Protein AF-A0A834N4N1-F1 (afdb_monomer_lite)

Organism: Vespula germanica (NCBI:txid30212)

Secondary structure (DSSP, 8-state):
-TTHHHHHH-TTGGGG-------TTSGGGG--HHHHHHHHHH--EEEE-SS-SHHHHHHHHT-TT--EEEEEEEGGG-SS---S--TTS---SS-EEEEEE-EEE--SSTTTTT--S---HHHHHHHT--EEES-TTSEE-EEEHHHHHHHHHHHHHHHHHS-TTS--EEEEPPP--EEHHHHHHHHHHHHHHS-----S--EEES-HHHHHHHHIIIIIHHHHHHHHS-S-STTHHHHHHHHHHHHTT-

Radius of gyration: 22.36 Å; chains: 1; bounding box: 55×46×54 Å

Sequence (250 aa):
MKYERLREEDPDAISRVTVYEGNLIYDDLGITNEERERMKKKVSIVFHATGPHDAVFQFSEELPKLETLAAASTIFRHKGRINECLQNEHIPNIPLALIRVALLGPPLQEPMQGHVEEVKGTTALMVGAGYVLGDAQKSAELTPIDIASNTLIAAAWERAQRPKDVGAVVYNTATIGCTWGDLIEKGQRATKKFPYPTFGIRGITTIAWLHWTVVLFLEWLPSILCDTIPSDSFEAHSWRKLLICTCSSV

InterPro domains:
  IPR013120 Fatty acyl-CoA reductase-like, NAD-binding domain [PF07993] (12-52)
  IPR026055 Fatty acyl-CoA reductase [PTHR11011] (82-196)

Structure (mmCIF, N/CA/C/O backbone):
data_AF-A0A834N4N1-F1
#
_entry.id   AF-A0A834N4N1-F1
#
loop_
_atom_site.group_PDB
_atom_site.id
_atom_site.type_symbol
_atom_site.label_atom_id
_atom_site.label_alt_id
_atom_site.label_comp_id
_atom_site.label_asym_id
_atom_site.label_entity_id
_atom_site.label_seq_id
_atom_site.pdbx_PDB_ins_code
_atom_site.Cartn_x
_atom_site.Cartn_y
_atom_site.Cartn_z
_atom_site.occupancy
_atom_site.B_iso_or_equiv
_atom_site.auth_seq_id
_atom_site.auth_comp_id
_atom_site.auth_asym_id
_atom_site.auth_atom_id
_atom_site.pdbx_PDB_model_num
ATOM 1 N N . MET A 1 1 ? -4.799 19.308 -7.757 1.00 64.81 1 MET A N 1
A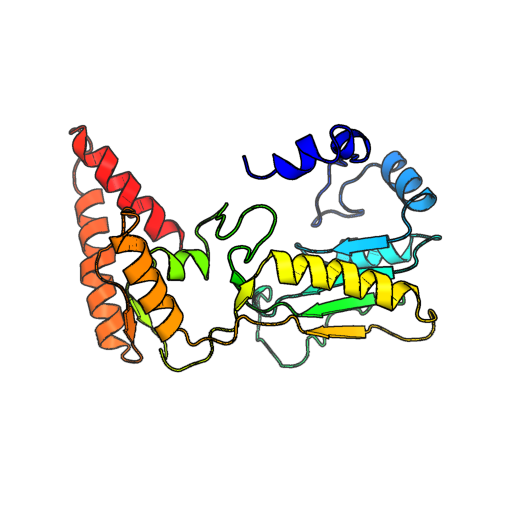TOM 2 C CA . MET A 1 1 ? -3.934 18.821 -6.645 1.00 64.81 1 MET A CA 1
ATOM 3 C C . MET A 1 1 ? -4.400 17.426 -6.206 1.00 64.81 1 MET A C 1
ATOM 5 O O . MET A 1 1 ? -5.576 17.142 -6.363 1.00 64.81 1 MET A O 1
ATOM 9 N N . LYS A 1 2 ? -3.531 16.548 -5.666 1.00 72.75 2 LYS A N 1
ATOM 10 C CA . LYS A 1 2 ? -3.858 15.130 -5.345 1.00 72.75 2 LYS A CA 1
ATOM 11 C C . LYS A 1 2 ? -5.153 14.941 -4.535 1.00 72.75 2 LYS A C 1
ATOM 13 O O . LYS A 1 2 ? -5.912 14.034 -4.828 1.00 72.75 2 LYS A O 1
ATOM 18 N N . TYR A 1 3 ? -5.417 15.804 -3.555 1.00 83.81 3 TYR A N 1
ATOM 19 C CA . TYR A 1 3 ? -6.577 15.699 -2.653 1.00 83.81 3 TYR A CA 1
ATOM 20 C C . TYR A 1 3 ? -7.635 16.786 -2.887 1.00 83.81 3 TYR A C 1
ATOM 22 O O . TYR A 1 3 ? -8.402 17.108 -1.987 1.00 83.81 3 TYR A O 1
ATOM 30 N N . GLU A 1 4 ? -7.648 17.399 -4.069 1.00 86.19 4 GLU A N 1
ATOM 31 C CA . GLU A 1 4 ? -8.554 18.511 -4.380 1.00 86.19 4 GLU A CA 1
ATOM 32 C C . GLU A 1 4 ? -10.017 18.072 -4.362 1.00 86.19 4 GLU A C 1
ATOM 34 O O . GLU A 1 4 ? -10.806 18.669 -3.641 1.00 86.19 4 GLU A O 1
ATOM 39 N N . ARG A 1 5 ? -10.333 16.936 -4.998 1.00 87.25 5 ARG A N 1
ATOM 40 C CA . ARG A 1 5 ? -11.675 16.342 -4.952 1.00 87.25 5 ARG A CA 1
ATOM 41 C C . ARG A 1 5 ? -12.172 16.135 -3.516 1.00 87.25 5 ARG A C 1
ATOM 43 O O . ARG A 1 5 ? -13.288 16.512 -3.197 1.00 87.25 5 ARG A O 1
ATOM 50 N N . LEU A 1 6 ? -11.322 15.604 -2.628 1.00 88.69 6 LEU A N 1
ATOM 51 C CA . LEU A 1 6 ? -11.679 15.398 -1.217 1.00 88.69 6 LEU A CA 1
ATOM 52 C C . LEU A 1 6 ? -11.948 16.726 -0.495 1.00 88.69 6 LEU A C 1
ATOM 54 O O . LEU A 1 6 ? -12.865 16.800 0.311 1.00 88.69 6 LEU A O 1
ATOM 58 N N . ARG A 1 7 ? -11.164 17.770 -0.782 1.00 88.75 7 ARG A N 1
ATOM 59 C CA . ARG A 1 7 ? -11.365 19.107 -0.201 1.00 88.75 7 ARG A CA 1
ATOM 60 C C . ARG A 1 7 ? -12.643 19.784 -0.694 1.00 88.75 7 ARG A C 1
ATOM 62 O O . ARG A 1 7 ? -13.189 20.601 0.037 1.00 88.75 7 ARG A O 1
ATOM 69 N N . GLU A 1 8 ? -13.079 19.481 -1.913 1.00 91.69 8 GLU A N 1
ATOM 70 C CA . GLU A 1 8 ? -14.330 19.987 -2.487 1.00 91.69 8 GLU A CA 1
ATOM 71 C C . GLU A 1 8 ? -15.551 19.228 -1.952 1.00 91.69 8 GLU A C 1
ATOM 73 O O . GLU A 1 8 ? -16.550 19.850 -1.599 1.00 91.69 8 GLU A O 1
ATOM 78 N N . GLU A 1 9 ? -15.468 17.897 -1.869 1.00 93.50 9 GLU A N 1
ATOM 79 C CA . GLU A 1 9 ? -16.568 17.031 -1.426 1.00 93.50 9 GLU A CA 1
ATOM 80 C C . GLU A 1 9 ? -16.763 17.045 0.099 1.00 93.50 9 GLU A C 1
ATOM 82 O O . GLU A 1 9 ? -17.898 17.000 0.573 1.00 93.50 9 GLU A O 1
ATOM 87 N N . ASP A 1 10 ? -15.676 17.111 0.873 1.00 93.31 10 ASP A N 1
ATOM 88 C CA . ASP A 1 10 ? -15.701 17.104 2.339 1.00 93.31 10 ASP A CA 1
ATOM 89 C C . ASP A 1 10 ? -14.581 18.001 2.914 1.00 93.31 10 ASP A C 1
ATOM 91 O O . ASP A 1 10 ? -13.499 17.520 3.282 1.00 93.31 10 ASP A O 1
ATOM 95 N N . PRO A 1 11 ? -14.819 19.327 3.002 1.00 93.19 11 PRO A N 1
ATOM 96 C CA . PRO A 1 11 ? -13.822 20.296 3.463 1.00 93.19 11 PRO A CA 1
ATOM 97 C C . PRO A 1 11 ? -13.287 20.014 4.875 1.00 93.19 11 PRO A C 1
ATOM 99 O O . PRO A 1 11 ? -12.122 20.292 5.169 1.00 93.19 11 PRO A O 1
ATOM 102 N N . ASP A 1 12 ? -14.120 19.420 5.732 1.00 94.50 12 ASP A N 1
ATOM 103 C CA . ASP A 1 12 ? -13.810 19.129 7.130 1.00 94.50 12 ASP A CA 1
ATOM 104 C C . ASP A 1 12 ? -13.201 17.734 7.321 1.00 94.50 12 ASP A C 1
ATOM 106 O O . ASP A 1 12 ? -12.906 17.341 8.453 1.00 94.50 12 ASP A O 1
ATOM 110 N N . ALA A 1 13 ? -12.937 16.978 6.248 1.00 91.75 13 ALA A N 1
ATOM 111 C CA . ALA A 1 13 ? -12.441 15.606 6.337 1.00 91.75 13 ALA A CA 1
ATOM 112 C C . ALA A 1 13 ? -11.188 15.460 7.213 1.00 91.75 13 ALA A C 1
ATOM 114 O O . ALA A 1 13 ? -11.062 14.482 7.955 1.00 91.75 13 ALA A O 1
ATOM 115 N N . ILE A 1 14 ? -10.288 16.449 7.164 1.00 90.38 14 ILE A N 1
ATOM 116 C CA . ILE A 1 14 ? -9.041 16.459 7.937 1.00 90.38 14 ILE A CA 1
ATOM 117 C C . ILE A 1 14 ? -9.276 16.585 9.448 1.00 90.38 14 ILE A C 1
ATOM 119 O O . ILE A 1 14 ? -8.475 16.083 10.228 1.00 90.38 14 ILE A O 1
ATOM 123 N N . SER A 1 15 ? -10.392 17.184 9.879 1.00 93.69 15 SER A N 1
ATOM 124 C CA . SER A 1 15 ? -10.728 17.342 11.303 1.00 93.69 15 SER A CA 1
ATOM 125 C C . SER A 1 15 ? -10.999 16.006 12.009 1.00 93.69 15 SER A C 1
ATOM 127 O O . SER A 1 15 ? -10.912 15.915 13.232 1.00 93.69 15 SER A O 1
ATOM 129 N N . ARG A 1 16 ? -11.286 14.946 11.239 1.00 93.19 16 ARG A N 1
ATOM 130 C CA . ARG A 1 16 ? -11.491 13.574 11.733 1.00 93.19 16 ARG A CA 1
ATOM 131 C C . ARG A 1 16 ? -10.181 12.799 11.890 1.00 93.19 16 ARG A C 1
ATOM 133 O O . ARG A 1 16 ? -10.195 11.679 12.397 1.00 93.19 16 ARG A O 1
ATOM 140 N N . VAL A 1 17 ? -9.058 13.370 11.453 1.00 92.88 17 VAL A N 1
ATOM 141 C CA . VAL A 1 17 ? -7.740 12.735 11.504 1.00 92.88 17 VAL A CA 1
ATOM 142 C C . VAL A 1 17 ? -7.011 13.194 12.760 1.00 92.88 17 VAL A C 1
ATOM 144 O O . VAL A 1 17 ? -6.794 14.381 12.977 1.00 92.88 17 VAL A O 1
ATOM 147 N N . THR A 1 18 ? -6.611 12.240 13.597 1.00 93.12 18 THR A N 1
ATOM 148 C CA . THR A 1 18 ? -5.691 12.482 14.714 1.00 93.12 18 THR A CA 1
ATOM 149 C C . THR A 1 18 ? -4.388 11.756 14.424 1.00 93.12 18 THR A C 1
ATOM 151 O O . THR A 1 18 ? -4.408 10.574 14.085 1.00 93.12 18 THR A O 1
ATOM 154 N N . VAL A 1 19 ? -3.270 12.469 14.537 1.00 93.06 19 VAL A N 1
ATOM 155 C CA . VAL A 1 19 ? -1.930 11.917 14.322 1.00 93.06 19 VAL A CA 1
ATOM 156 C C . VAL A 1 19 ? -1.315 11.585 15.673 1.00 93.06 19 VAL A C 1
ATOM 158 O O . VAL A 1 19 ? -1.408 12.381 16.605 1.00 93.06 19 VAL A O 1
ATOM 161 N N . TYR A 1 20 ? -0.691 10.416 15.746 1.00 91.56 20 TYR A N 1
ATOM 162 C CA . TYR A 1 20 ? 0.096 9.961 16.883 1.00 91.56 20 TYR A CA 1
ATOM 163 C C . TYR A 1 20 ? 1.518 9.723 16.394 1.00 91.56 20 TYR A C 1
ATOM 165 O O . TYR A 1 20 ? 1.712 9.089 15.354 1.00 91.56 20 TYR A O 1
ATOM 173 N N . GLU A 1 21 ? 2.499 10.263 17.107 1.00 92.19 21 GLU A N 1
ATOM 174 C CA . GLU A 1 21 ? 3.904 10.022 16.800 1.00 92.19 21 GLU A CA 1
ATOM 175 C C . GLU A 1 21 ? 4.316 8.674 17.398 1.00 92.19 21 GLU A C 1
ATOM 177 O O . GLU A 1 21 ? 4.060 8.406 18.567 1.00 92.19 21 GLU A O 1
ATOM 182 N N . GLY A 1 22 ? 4.909 7.804 16.583 1.00 89.44 22 GLY A N 1
ATOM 183 C CA . GLY A 1 22 ? 5.269 6.452 16.996 1.00 89.44 22 GLY A CA 1
ATOM 184 C C . GLY A 1 22 ? 6.244 5.789 16.029 1.00 89.44 22 GLY A C 1
ATOM 185 O O . GLY A 1 22 ? 6.517 6.291 14.937 1.00 89.44 22 GLY A O 1
ATOM 186 N N . ASN A 1 23 ? 6.778 4.642 16.437 1.00 88.12 23 ASN A N 1
ATOM 187 C CA . ASN A 1 23 ? 7.723 3.843 15.673 1.00 88.12 23 ASN A CA 1
ATOM 188 C C . ASN A 1 23 ? 7.399 2.353 15.817 1.00 88.12 23 ASN A C 1
ATOM 190 O O . ASN A 1 23 ? 7.421 1.802 16.912 1.00 88.12 23 ASN A O 1
ATOM 194 N N . LEU A 1 24 ? 7.172 1.688 14.683 1.00 84.38 24 LEU A N 1
ATOM 195 C CA . LEU A 1 24 ? 6.819 0.266 14.611 1.00 84.38 24 LEU A CA 1
ATOM 196 C C . LEU A 1 24 ? 7.935 -0.686 15.075 1.00 84.38 24 LEU A C 1
ATOM 198 O O . LEU A 1 24 ? 7.692 -1.881 15.205 1.00 84.38 24 LEU A O 1
ATOM 202 N N . ILE A 1 25 ? 9.161 -0.184 15.248 1.00 83.31 25 ILE A N 1
ATOM 203 C CA . ILE A 1 25 ? 10.316 -0.961 15.719 1.00 83.31 25 ILE A CA 1
ATOM 204 C C . ILE A 1 25 ? 10.409 -0.943 17.250 1.00 83.31 25 ILE A C 1
ATOM 206 O O . ILE A 1 25 ? 11.017 -1.837 17.830 1.00 83.31 25 ILE A O 1
ATOM 210 N N . TYR A 1 26 ? 9.852 0.078 17.902 1.00 82.81 26 TYR A N 1
ATOM 211 C CA . TYR A 1 26 ? 9.926 0.217 19.351 1.00 82.81 26 TYR A CA 1
ATOM 212 C C . TYR A 1 26 ? 8.799 -0.546 20.040 1.00 82.81 26 TYR A C 1
ATOM 214 O O . TYR A 1 26 ? 7.725 -0.757 19.468 1.00 82.81 26 TYR A O 1
ATOM 222 N N . ASP A 1 27 ? 9.051 -0.915 21.294 1.00 77.56 27 ASP A N 1
ATOM 223 C CA . ASP A 1 27 ? 8.035 -1.484 22.173 1.00 77.56 27 ASP A CA 1
ATOM 224 C C . ASP A 1 27 ? 6.840 -0.527 22.291 1.00 77.56 27 ASP A C 1
ATOM 226 O O . ASP A 1 27 ? 6.989 0.699 22.224 1.00 77.56 27 ASP A O 1
ATOM 230 N N . ASP A 1 28 ? 5.640 -1.098 22.417 1.00 81.00 28 ASP A N 1
ATOM 231 C CA . ASP A 1 28 ? 4.378 -0.354 22.502 1.00 81.00 28 ASP A CA 1
ATOM 232 C C . ASP A 1 28 ? 4.182 0.676 21.369 1.00 81.00 28 ASP A C 1
ATOM 234 O O . ASP A 1 28 ? 3.547 1.707 21.568 1.00 81.00 28 ASP A O 1
ATOM 238 N N . LEU A 1 29 ? 4.729 0.425 20.170 1.00 88.69 29 LEU A N 1
ATOM 239 C CA . LEU A 1 29 ? 4.675 1.329 19.007 1.00 88.69 29 LEU A CA 1
ATOM 240 C C . LEU A 1 29 ? 5.338 2.700 19.244 1.00 88.69 29 LEU A C 1
ATOM 242 O O . LEU A 1 29 ? 5.156 3.612 18.435 1.00 88.69 29 LEU A O 1
ATOM 246 N N . GLY A 1 30 ? 6.083 2.879 20.338 1.00 89.19 30 GLY A N 1
ATOM 247 C CA . GLY A 1 30 ? 6.686 4.158 20.717 1.00 89.19 30 GLY A CA 1
ATOM 248 C C . GLY A 1 30 ? 5.687 5.270 21.069 1.00 89.19 30 GLY A C 1
ATOM 249 O O . GLY A 1 30 ? 6.084 6.433 21.060 1.00 89.19 30 GLY A O 1
ATOM 250 N N . ILE A 1 31 ? 4.422 4.936 21.356 1.00 92.06 31 ILE A N 1
ATOM 251 C CA . ILE A 1 31 ? 3.392 5.905 21.769 1.00 92.06 31 ILE A CA 1
ATOM 252 C C . ILE A 1 31 ? 3.353 6.071 23.293 1.00 92.06 31 ILE A C 1
ATOM 254 O O . ILE A 1 31 ? 3.798 5.210 24.053 1.00 92.06 31 ILE A O 1
ATOM 258 N N . THR A 1 32 ? 2.785 7.177 23.771 1.00 93.25 32 THR A N 1
ATOM 259 C CA . THR A 1 32 ? 2.629 7.408 25.213 1.00 93.25 32 THR A CA 1
ATOM 260 C C . THR A 1 32 ? 1.509 6.550 25.816 1.00 93.25 32 THR A C 1
ATOM 262 O O . THR A 1 32 ? 0.550 6.153 25.147 1.00 93.25 32 THR A O 1
ATOM 265 N N . ASN A 1 33 ? 1.570 6.321 27.132 1.00 91.81 33 ASN A N 1
ATOM 266 C CA . ASN A 1 33 ? 0.524 5.585 27.855 1.00 91.81 33 ASN A CA 1
ATOM 267 C C . ASN A 1 33 ? -0.864 6.241 27.734 1.00 91.81 33 ASN A C 1
ATOM 269 O O . ASN A 1 33 ? -1.872 5.542 27.639 1.00 91.81 33 ASN A O 1
ATOM 273 N N . GLU A 1 34 ? -0.940 7.574 27.704 1.00 93.88 34 GLU A N 1
ATOM 274 C CA . GLU A 1 34 ? -2.212 8.293 27.556 1.00 93.88 34 GLU A CA 1
ATOM 275 C C . GLU A 1 34 ? -2.857 8.055 26.183 1.00 93.88 34 GLU A C 1
ATOM 277 O O . GLU A 1 34 ? -4.077 7.881 26.073 1.00 93.88 34 GLU A O 1
ATOM 282 N N . GLU A 1 35 ? -2.043 8.025 25.127 1.00 93.88 35 GLU A N 1
ATOM 283 C CA . GLU A 1 35 ? -2.483 7.746 23.759 1.00 93.88 35 GLU A CA 1
ATOM 284 C C . GLU A 1 35 ? -2.922 6.291 23.615 1.00 93.88 35 GLU A C 1
ATOM 286 O O . GLU A 1 35 ? -4.000 6.029 23.077 1.00 93.88 35 GLU A O 1
ATOM 291 N N . ARG A 1 36 ? -2.158 5.357 24.193 1.00 91.75 36 ARG A N 1
ATOM 292 C CA . ARG A 1 36 ? -2.508 3.933 24.250 1.00 91.75 36 ARG A CA 1
ATOM 293 C C . ARG A 1 36 ? -3.864 3.708 24.914 1.00 91.75 36 ARG A C 1
ATOM 295 O O . ARG A 1 36 ? -4.730 3.049 24.338 1.00 91.75 36 ARG A O 1
ATOM 302 N N . GLU A 1 37 ? -4.107 4.314 26.073 1.00 93.62 37 GLU A N 1
ATOM 303 C CA . GLU A 1 37 ? -5.398 4.208 26.766 1.00 93.62 37 GLU A CA 1
ATOM 304 C C . GLU A 1 37 ? -6.551 4.837 25.973 1.00 93.62 37 GLU A C 1
ATOM 306 O O . GLU A 1 37 ? -7.684 4.341 25.976 1.00 93.62 37 GLU A O 1
ATOM 311 N N . ARG A 1 38 ? -6.283 5.925 25.245 1.00 93.75 38 ARG A N 1
ATOM 312 C CA . ARG A 1 38 ? -7.267 6.534 24.345 1.00 93.75 38 ARG A CA 1
ATOM 313 C C . ARG A 1 38 ? -7.613 5.601 23.183 1.00 93.75 38 ARG A C 1
ATOM 315 O O . ARG A 1 38 ? -8.796 5.475 22.859 1.00 93.75 38 ARG A O 1
ATOM 322 N N . MET A 1 39 ? -6.619 4.945 22.587 1.00 94.00 39 MET A N 1
ATOM 323 C CA . MET A 1 39 ? -6.811 3.985 21.498 1.00 94.00 39 MET A CA 1
ATOM 324 C C . MET A 1 39 ? -7.598 2.762 21.969 1.00 94.00 39 MET A C 1
ATOM 326 O O . MET A 1 39 ? -8.619 2.442 21.361 1.00 94.00 39 MET A O 1
ATOM 330 N N . LYS A 1 40 ? -7.240 2.170 23.117 1.00 93.19 40 LYS A N 1
ATOM 331 C CA . LYS A 1 40 ? -7.977 1.046 23.730 1.00 93.19 40 LYS A CA 1
ATOM 332 C C . LYS A 1 40 ? -9.470 1.335 23.915 1.00 93.19 40 LYS A C 1
ATOM 334 O O . LYS A 1 40 ? -10.305 0.443 23.786 1.00 93.19 40 LYS A O 1
ATOM 339 N N . LYS A 1 41 ? -9.840 2.592 24.178 1.00 94.06 41 LYS A N 1
ATOM 340 C CA . LYS A 1 41 ? -11.243 3.003 24.365 1.00 94.06 41 LYS A CA 1
ATOM 341 C C . LYS A 1 41 ? -12.014 3.240 23.064 1.00 94.06 41 LYS A C 1
ATOM 343 O O . LYS A 1 41 ? -13.249 3.171 23.102 1.00 94.06 41 LYS A O 1
ATOM 348 N N . LYS A 1 42 ? -11.335 3.576 21.961 1.00 94.19 42 LYS A N 1
ATOM 349 C CA . LYS A 1 42 ? -11.965 4.113 20.739 1.00 94.19 42 LYS A CA 1
ATOM 350 C C . LYS A 1 42 ? -11.753 3.272 19.479 1.00 94.19 42 LYS A C 1
ATOM 352 O O . LYS A 1 42 ? -12.596 3.347 18.594 1.00 94.19 42 LYS A O 1
ATOM 357 N N . VAL A 1 43 ? -10.663 2.517 19.379 1.00 95.50 43 VAL A N 1
ATOM 358 C CA . VAL A 1 43 ? -10.304 1.785 18.158 1.00 95.50 43 VAL A CA 1
ATOM 359 C C . VAL A 1 43 ? -11.108 0.489 18.068 1.00 95.50 43 VAL A C 1
ATOM 361 O O . VAL A 1 43 ? -11.058 -0.341 18.974 1.00 95.50 43 VAL A O 1
ATOM 364 N N . SER A 1 44 ? -11.839 0.329 16.964 1.00 95.56 44 SER A N 1
ATOM 365 C CA . SER A 1 44 ? -12.572 -0.896 16.615 1.00 95.56 44 SER A CA 1
ATOM 366 C C . SER A 1 44 ? -12.004 -1.603 15.387 1.00 95.56 44 SER A C 1
ATOM 368 O O . SER A 1 44 ? -12.131 -2.817 15.263 1.00 95.56 44 SER A O 1
ATOM 370 N N . ILE A 1 45 ? -11.353 -0.869 14.486 1.00 95.88 45 ILE A N 1
ATOM 371 C CA . ILE A 1 45 ? -10.766 -1.403 13.259 1.00 95.88 45 ILE A CA 1
ATOM 372 C C . ILE A 1 45 ? -9.327 -0.918 13.170 1.00 95.88 45 ILE A C 1
ATOM 374 O O . ILE A 1 45 ? -9.056 0.267 13.370 1.00 95.88 45 ILE A O 1
ATOM 378 N N . VAL A 1 46 ? -8.415 -1.831 12.846 1.00 95.00 46 VAL A N 1
ATOM 379 C CA . VAL A 1 46 ? -7.001 -1.518 12.620 1.00 95.00 46 VAL A CA 1
ATOM 380 C C . VAL A 1 46 ? -6.635 -1.852 11.179 1.00 95.00 46 VAL A C 1
ATOM 382 O O . VAL A 1 46 ? -6.969 -2.924 10.678 1.00 95.00 46 VAL A O 1
ATOM 385 N N . PHE A 1 47 ? -5.925 -0.936 10.523 1.00 95.44 47 PHE A N 1
ATOM 386 C CA . PHE A 1 47 ? -5.369 -1.126 9.187 1.00 95.44 47 PHE A CA 1
ATOM 387 C C . PHE A 1 47 ? -3.844 -1.090 9.261 1.00 95.44 47 PHE A C 1
ATOM 389 O O . PHE A 1 47 ? -3.265 -0.071 9.632 1.00 95.44 47 PHE A O 1
ATOM 396 N N . HIS A 1 48 ? -3.191 -2.181 8.871 1.00 91.56 48 HIS A N 1
ATOM 397 C CA . HIS A 1 48 ? -1.737 -2.272 8.774 1.00 91.56 48 HIS A CA 1
ATOM 398 C C . HIS A 1 48 ? -1.318 -2.385 7.310 1.00 91.56 48 HIS A C 1
ATOM 400 O O . HIS A 1 48 ? -1.442 -3.446 6.708 1.00 91.56 48 HIS A O 1
ATOM 406 N N . ALA A 1 49 ? -0.850 -1.294 6.707 1.00 86.44 49 ALA A N 1
ATOM 407 C CA . ALA A 1 49 ? -0.513 -1.270 5.279 1.00 86.44 49 ALA A CA 1
ATOM 408 C C . ALA A 1 49 ? 0.992 -1.420 4.997 1.00 86.44 49 ALA A C 1
ATOM 410 O O . ALA A 1 49 ? 1.388 -1.840 3.911 1.00 86.44 49 ALA A O 1
ATOM 411 N N . THR A 1 50 ? 1.849 -1.052 5.951 1.00 75.56 50 THR A N 1
ATOM 412 C CA . THR A 1 50 ? 3.304 -1.103 5.796 1.00 75.56 50 THR A CA 1
ATOM 413 C C . THR A 1 50 ? 3.999 -1.124 7.152 1.00 75.56 50 THR A C 1
ATOM 415 O O . THR A 1 50 ? 3.517 -0.563 8.126 1.00 75.56 50 THR A O 1
ATOM 418 N N . GLY A 1 51 ? 5.166 -1.747 7.195 1.00 77.00 51 GLY A N 1
ATOM 419 C CA . GLY A 1 51 ? 6.028 -1.856 8.362 1.00 77.00 51 GLY A CA 1
ATOM 420 C C . GLY A 1 51 ? 6.039 -3.271 8.942 1.00 77.00 51 GLY A C 1
ATOM 421 O O . GLY A 1 51 ? 5.255 -4.126 8.509 1.00 77.00 51 GLY A O 1
ATOM 422 N N . PRO A 1 52 ? 7.011 -3.577 9.818 1.00 78.12 52 PRO A N 1
ATOM 423 C CA . PRO A 1 52 ? 6.943 -4.769 10.656 1.00 78.12 52 PRO A CA 1
ATOM 424 C C . PRO A 1 52 ? 5.552 -4.854 11.293 1.00 78.12 52 PRO A C 1
ATOM 426 O O . PRO A 1 52 ? 5.000 -3.829 11.688 1.00 78.12 52 PRO A O 1
ATOM 429 N N . HIS A 1 53 ? 4.956 -6.043 11.298 1.00 79.94 53 HIS A N 1
ATOM 430 C CA . HIS A 1 53 ? 3.580 -6.222 11.759 1.00 79.94 53 HIS A CA 1
ATOM 431 C C . HIS A 1 53 ? 3.507 -6.727 13.202 1.00 79.94 53 HIS A C 1
ATOM 433 O O . HIS A 1 53 ? 2.476 -6.528 13.834 1.00 79.94 53 HIS A O 1
ATOM 439 N N . ASP A 1 54 ? 4.591 -7.301 13.739 1.00 80.06 54 ASP A N 1
ATOM 440 C CA . ASP A 1 54 ? 4.622 -7.936 15.064 1.00 80.06 54 ASP A CA 1
ATOM 441 C C . ASP A 1 54 ? 4.096 -7.014 16.171 1.00 80.06 54 ASP A C 1
ATOM 443 O O . ASP A 1 54 ? 3.147 -7.362 16.871 1.00 80.06 54 ASP A O 1
ATOM 447 N N . ALA A 1 55 ? 4.647 -5.801 16.272 1.00 84.12 55 ALA A N 1
ATOM 448 C CA . ALA A 1 55 ? 4.264 -4.841 17.304 1.00 84.12 55 ALA A CA 1
ATOM 449 C C . ALA A 1 55 ? 2.793 -4.403 17.184 1.00 84.12 55 ALA A C 1
ATOM 451 O O . ALA A 1 55 ? 2.098 -4.267 18.189 1.00 84.12 55 ALA A O 1
ATOM 452 N N . VAL A 1 56 ? 2.281 -4.214 15.960 1.00 88.44 56 VAL A N 1
ATOM 453 C CA . VAL A 1 56 ? 0.883 -3.790 15.761 1.00 88.44 56 VAL A CA 1
ATOM 454 C C . VAL A 1 56 ? -0.087 -4.955 15.932 1.00 88.44 56 VAL A C 1
ATOM 456 O O . VAL A 1 56 ? -1.198 -4.737 16.410 1.00 88.44 56 VAL A O 1
ATOM 459 N N . PHE A 1 57 ? 0.320 -6.186 15.621 1.00 88.06 57 PHE A N 1
ATOM 460 C CA . PHE A 1 57 ? -0.477 -7.383 15.888 1.00 88.06 57 PHE A CA 1
ATOM 461 C C . PHE A 1 57 ? -0.628 -7.579 17.396 1.00 88.06 57 PHE A C 1
ATOM 463 O O . PHE A 1 57 ? -1.759 -7.636 17.868 1.00 88.06 57 PHE A O 1
ATOM 470 N N . GLN A 1 58 ? 0.478 -7.548 18.147 1.00 87.56 58 GLN A N 1
ATOM 471 C CA . GLN A 1 58 ? 0.467 -7.619 19.614 1.00 87.56 58 GLN A CA 1
ATOM 472 C C . GLN A 1 58 ? -0.382 -6.505 20.231 1.00 87.56 58 GLN A C 1
ATOM 474 O O . GLN A 1 58 ? -1.273 -6.771 21.033 1.00 87.56 58 GLN A O 1
ATOM 479 N N . PHE A 1 59 ? -0.179 -5.257 19.802 1.00 89.69 59 PHE A N 1
ATOM 480 C CA . PHE A 1 59 ? -0.983 -4.131 20.274 1.00 89.69 59 PHE A CA 1
ATOM 481 C C . PHE A 1 59 ? -2.479 -4.315 19.983 1.00 89.69 59 PHE A C 1
ATOM 483 O O . PHE A 1 59 ? -3.323 -3.962 20.806 1.00 89.69 59 PHE A O 1
ATOM 490 N N . SER A 1 60 ? -2.820 -4.884 18.824 1.00 91.44 60 SER A N 1
ATOM 491 C CA . SER A 1 60 ? -4.211 -5.117 18.427 1.00 91.44 60 SER A CA 1
ATOM 492 C C . SER A 1 60 ? -4.905 -6.156 19.309 1.00 91.44 60 SER A C 1
ATOM 494 O O . SER A 1 60 ? -6.097 -6.016 19.568 1.00 91.44 60 SER A O 1
ATOM 496 N N . GLU A 1 61 ? -4.188 -7.158 19.821 1.00 90.00 61 GLU A N 1
ATOM 497 C CA . GLU A 1 61 ? -4.753 -8.141 20.758 1.00 90.00 61 GLU A CA 1
ATOM 498 C C . GLU A 1 61 ? -5.194 -7.506 22.083 1.00 90.00 61 GLU A C 1
ATOM 500 O O . GLU A 1 61 ? -6.141 -7.969 22.718 1.00 90.00 61 GLU A O 1
ATOM 505 N N . GLU A 1 62 ? -4.564 -6.402 22.484 1.00 91.12 62 GLU A N 1
ATOM 506 C CA . GLU A 1 62 ? -4.925 -5.680 23.702 1.00 91.12 62 GLU A CA 1
ATOM 507 C C . GLU A 1 62 ? -6.144 -4.760 23.548 1.00 91.12 62 GLU A C 1
ATOM 509 O O . GLU A 1 62 ? -6.591 -4.159 24.532 1.00 91.12 62 GLU A O 1
ATOM 514 N N . LEU A 1 63 ? -6.662 -4.579 22.329 1.00 93.50 63 LEU A N 1
ATOM 515 C CA . LEU A 1 63 ? -7.764 -3.663 22.054 1.00 93.50 63 LEU A CA 1
ATOM 516 C C . LEU A 1 63 ? -9.111 -4.334 22.383 1.00 93.50 63 LEU A C 1
ATOM 518 O O . LEU A 1 63 ? -9.585 -5.189 21.633 1.00 93.50 63 LEU A O 1
ATOM 522 N N . PRO A 1 64 ? -9.816 -3.909 23.449 1.00 92.94 64 PRO A N 1
ATOM 523 C CA . PRO A 1 64 ? -11.020 -4.602 23.915 1.00 92.94 64 PRO A CA 1
ATOM 524 C C . PRO A 1 64 ? -12.209 -4.478 22.952 1.00 92.94 64 PRO A C 1
ATOM 526 O O . PRO A 1 64 ? -13.111 -5.313 22.966 1.00 92.94 64 PRO A O 1
ATOM 529 N N . LYS A 1 65 ? -12.236 -3.424 22.128 1.00 93.81 65 LYS A N 1
ATOM 530 C CA . LYS A 1 65 ? -13.307 -3.145 21.159 1.00 93.81 65 LYS A CA 1
ATOM 531 C C . LYS A 1 65 ? -12.960 -3.569 19.734 1.00 93.81 65 LYS A C 1
ATOM 533 O O . LYS A 1 65 ? -13.696 -3.214 18.818 1.00 93.81 65 LYS A O 1
ATOM 538 N N . LEU A 1 66 ? -11.864 -4.303 19.535 1.00 94.25 66 LEU A N 1
ATOM 539 C CA . LEU A 1 66 ? -11.450 -4.711 18.200 1.00 94.25 66 LEU A CA 1
ATOM 540 C C . LEU A 1 66 ? -12.503 -5.625 17.557 1.00 94.25 66 LEU A C 1
ATOM 542 O O . LEU A 1 66 ? -12.886 -6.673 18.094 1.00 94.25 66 LEU A O 1
ATOM 546 N N . GLU A 1 67 ? -12.962 -5.208 16.387 1.00 94.00 67 GLU A N 1
ATOM 547 C CA . GLU A 1 67 ? -13.825 -5.968 15.492 1.00 94.00 67 GLU A CA 1
ATOM 548 C C . GLU A 1 67 ? -12.990 -6.700 14.452 1.00 94.00 67 GLU A C 1
ATOM 550 O O . GLU A 1 67 ? -13.207 -7.888 14.235 1.00 94.00 67 GLU A O 1
ATOM 555 N N . THR A 1 68 ? -12.015 -6.016 13.844 1.00 94.56 68 THR A N 1
ATOM 556 C CA . THR A 1 68 ? -11.131 -6.605 12.837 1.00 94.56 68 THR A CA 1
ATOM 557 C C . THR A 1 68 ? -9.791 -5.880 12.734 1.00 94.56 68 THR A C 1
ATOM 559 O O . THR A 1 68 ? -9.693 -4.664 12.909 1.00 94.56 68 THR A O 1
ATOM 562 N N . LEU A 1 69 ? -8.763 -6.638 12.367 1.00 93.50 69 LEU A N 1
ATOM 563 C CA . LEU A 1 69 ? -7.468 -6.147 11.914 1.00 93.50 69 LEU A CA 1
ATOM 564 C C . LEU A 1 69 ? -7.313 -6.514 10.438 1.00 93.50 69 LEU A C 1
ATOM 566 O O . LEU A 1 69 ? -7.424 -7.682 10.079 1.00 93.50 69 LEU A O 1
ATOM 570 N N . ALA A 1 70 ? -7.067 -5.534 9.576 1.00 94.25 70 ALA A N 1
ATOM 571 C CA . ALA A 1 70 ? -6.775 -5.758 8.168 1.00 94.25 70 ALA A CA 1
ATOM 572 C C . ALA A 1 70 ? -5.314 -5.416 7.885 1.00 94.25 70 ALA A C 1
ATOM 574 O O . ALA A 1 70 ? -4.886 -4.282 8.093 1.00 94.25 70 ALA A O 1
ATOM 575 N N . ALA A 1 71 ? -4.548 -6.393 7.411 1.00 91.38 71 ALA A N 1
ATOM 576 C CA . ALA A 1 71 ? -3.120 -6.258 7.176 1.00 91.38 71 ALA A CA 1
ATOM 577 C C . ALA A 1 71 ? -2.783 -6.531 5.710 1.00 91.38 71 ALA A C 1
ATOM 579 O O . ALA A 1 71 ? -3.113 -7.590 5.178 1.00 91.38 71 ALA A O 1
ATOM 580 N N . ALA A 1 72 ? -2.095 -5.597 5.060 1.00 89.12 72 ALA A N 1
ATOM 581 C CA . ALA A 1 72 ? -1.498 -5.818 3.754 1.00 89.12 72 ALA A CA 1
ATOM 582 C C . ALA A 1 72 ? -0.147 -6.525 3.919 1.00 89.12 72 ALA A C 1
ATOM 584 O O . ALA A 1 72 ? 0.720 -6.087 4.677 1.00 89.12 72 ALA A O 1
ATOM 585 N N . SER A 1 73 ? 0.047 -7.607 3.175 1.00 81.44 73 SER A N 1
ATOM 586 C CA . SER A 1 73 ? 1.297 -8.351 3.109 1.00 81.44 73 SER A CA 1
ATOM 587 C C . SER A 1 73 ? 1.752 -8.479 1.663 1.00 81.44 73 SER A C 1
ATOM 589 O O . SER A 1 73 ? 0.952 -8.668 0.746 1.00 81.44 73 SER A O 1
ATOM 591 N N . THR A 1 74 ? 3.061 -8.359 1.465 1.00 72.38 74 THR A N 1
ATOM 592 C CA . THR A 1 74 ? 3.710 -8.481 0.157 1.00 72.38 74 THR A CA 1
ATOM 593 C C . THR A 1 74 ? 4.815 -9.520 0.287 1.00 72.38 74 THR A C 1
ATOM 595 O O . THR A 1 74 ? 5.586 -9.456 1.249 1.00 72.38 74 THR A O 1
ATOM 598 N N . ILE A 1 75 ? 4.985 -10.390 -0.707 1.00 59.91 75 ILE A N 1
ATOM 599 C CA . ILE A 1 75 ? 6.094 -11.362 -0.731 1.00 59.91 75 ILE A CA 1
ATOM 600 C C . ILE A 1 75 ? 7.482 -10.691 -0.751 1.00 59.91 75 ILE A C 1
ATOM 602 O O . ILE A 1 75 ? 8.470 -11.284 -0.330 1.00 59.91 75 ILE A O 1
ATOM 606 N N . PHE A 1 76 ? 7.555 -9.429 -1.186 1.00 51.78 76 PHE A N 1
ATOM 607 C CA . PHE A 1 76 ? 8.798 -8.671 -1.354 1.00 51.78 76 PHE A CA 1
ATOM 608 C C . PHE A 1 76 ? 9.336 -8.042 -0.057 1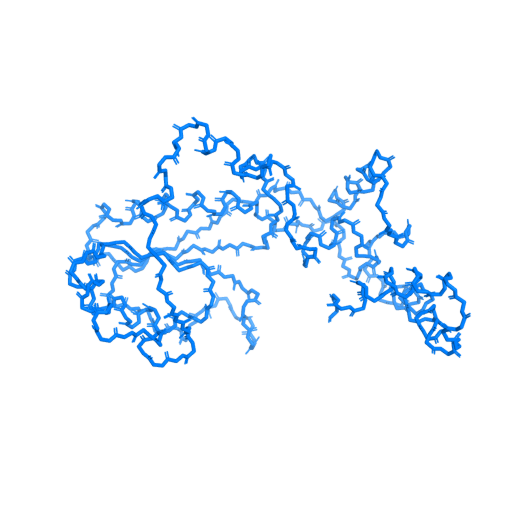.00 51.78 76 PHE A C 1
ATOM 610 O O . PHE A 1 76 ? 10.391 -7.414 -0.074 1.00 51.78 76 PHE A O 1
ATOM 617 N N . ARG A 1 77 ? 8.646 -8.201 1.082 1.00 53.50 77 ARG A N 1
ATOM 618 C CA . ARG A 1 77 ? 9.088 -7.671 2.390 1.00 53.50 77 ARG A CA 1
ATOM 619 C C . ARG A 1 77 ? 10.044 -8.589 3.151 1.00 53.50 77 ARG A C 1
ATOM 621 O O . ARG A 1 77 ? 10.490 -8.217 4.236 1.00 53.50 77 ARG A O 1
ATOM 628 N N . HIS A 1 78 ? 10.345 -9.778 2.637 1.00 47.78 78 HIS A N 1
ATOM 629 C CA . HIS A 1 78 ? 11.093 -10.772 3.396 1.00 47.78 78 HIS A CA 1
ATOM 630 C C . HIS A 1 78 ? 12.614 -10.624 3.216 1.00 47.78 78 HIS A C 1
ATOM 632 O O . HIS A 1 78 ? 13.131 -10.699 2.103 1.00 47.78 78 HIS A O 1
ATOM 638 N N . LYS A 1 79 ? 13.352 -10.476 4.324 1.00 38.75 79 LYS A N 1
ATOM 639 C CA . LYS A 1 79 ? 14.806 -10.711 4.370 1.00 38.75 79 LYS A CA 1
ATOM 640 C C . LYS A 1 79 ? 15.044 -12.208 4.626 1.00 38.75 79 LYS A C 1
ATOM 642 O O . LYS A 1 79 ? 15.281 -12.604 5.760 1.00 38.75 79 LYS A O 1
ATOM 647 N N . GLY A 1 80 ? 14.926 -13.051 3.597 1.00 50.06 80 GLY A N 1
ATOM 648 C CA . GLY A 1 80 ? 15.105 -14.506 3.726 1.00 50.06 80 GLY A CA 1
ATOM 649 C C . GLY A 1 80 ? 14.663 -15.295 2.489 1.00 50.06 80 GLY A C 1
ATOM 650 O O . GLY A 1 80 ? 14.343 -14.713 1.454 1.00 50.06 80 GLY A O 1
ATOM 651 N N . ARG A 1 81 ? 14.624 -16.632 2.583 1.00 42.03 81 ARG A N 1
ATOM 652 C CA . ARG A 1 81 ? 14.061 -17.485 1.521 1.00 42.03 81 ARG A CA 1
ATOM 653 C C . ARG A 1 81 ? 12.545 -17.303 1.455 1.00 42.03 81 ARG A C 1
ATOM 655 O O . ARG A 1 81 ? 11.849 -17.600 2.419 1.00 42.03 81 ARG A O 1
ATOM 662 N N . ILE A 1 82 ? 12.046 -16.885 0.295 1.00 44.62 82 ILE A N 1
ATOM 663 C CA . ILE A 1 82 ? 10.616 -16.878 -0.019 1.00 44.62 82 ILE A CA 1
ATOM 664 C C . ILE A 1 82 ? 10.176 -18.341 -0.176 1.00 44.62 82 ILE A C 1
ATOM 666 O O . ILE A 1 82 ? 10.460 -18.971 -1.192 1.00 44.62 82 ILE A O 1
ATOM 670 N N . ASN A 1 83 ? 9.535 -18.900 0.848 1.00 42.22 83 ASN A N 1
ATOM 671 C CA . ASN A 1 83 ? 8.796 -20.156 0.740 1.00 42.22 83 ASN A CA 1
ATOM 672 C C . ASN A 1 83 ? 7.299 -19.833 0.582 1.00 42.22 83 ASN A C 1
ATOM 674 O O . ASN A 1 83 ? 6.835 -18.787 1.030 1.00 42.22 83 ASN A O 1
ATOM 678 N N . GLU A 1 84 ? 6.533 -20.745 -0.024 1.00 40.44 84 GLU A N 1
ATOM 679 C CA . GLU A 1 84 ? 5.078 -20.609 -0.249 1.00 40.44 84 GLU A CA 1
ATOM 680 C C . GLU A 1 84 ? 4.279 -20.402 1.052 1.00 40.44 84 GLU A C 1
ATOM 682 O O . GLU A 1 84 ? 3.160 -19.888 1.061 1.00 40.44 84 GLU A O 1
ATOM 687 N N . CYS A 1 85 ? 4.894 -20.757 2.176 1.00 36.59 85 CYS A N 1
ATOM 688 C CA . CYS A 1 85 ? 4.349 -20.551 3.494 1.00 36.59 85 CYS A CA 1
ATOM 689 C C . CYS A 1 85 ? 5.051 -19.380 4.196 1.00 36.59 85 CYS A C 1
ATOM 691 O O . CYS A 1 85 ? 6.221 -19.476 4.566 1.00 36.59 85 CYS A O 1
ATOM 693 N N . LEU A 1 86 ? 4.288 -18.317 4.466 1.00 46.25 86 LEU A N 1
ATOM 694 C CA . LEU A 1 86 ? 4.523 -17.341 5.544 1.00 46.25 86 LEU A CA 1
ATOM 695 C C . LEU A 1 86 ? 4.406 -18.053 6.914 1.00 46.25 86 LEU A C 1
ATOM 697 O O . LEU A 1 86 ? 3.539 -17.746 7.721 1.00 46.25 86 LEU A O 1
ATOM 701 N N . GLN A 1 87 ? 5.190 -19.110 7.135 1.00 40.22 87 GLN A N 1
ATOM 702 C CA . GLN A 1 87 ? 4.933 -20.127 8.166 1.00 40.22 87 GLN A CA 1
ATOM 703 C C . GLN A 1 87 ? 5.515 -19.801 9.548 1.00 40.22 87 GLN A C 1
ATOM 705 O O . GLN A 1 87 ? 5.385 -20.619 10.450 1.00 40.22 87 GLN A O 1
ATOM 710 N N . ASN A 1 88 ? 6.132 -18.631 9.728 1.00 44.31 88 ASN A N 1
ATOM 711 C CA . ASN A 1 88 ? 6.760 -18.242 10.997 1.00 44.31 88 ASN A CA 1
ATOM 712 C C . ASN A 1 88 ? 6.165 -16.981 11.635 1.00 44.31 88 ASN A C 1
ATOM 714 O O . ASN A 1 88 ? 6.687 -16.517 12.644 1.00 44.31 88 ASN A O 1
ATOM 718 N N . GLU A 1 89 ? 5.098 -16.421 11.072 1.00 55.62 89 GLU A N 1
ATOM 719 C CA . GLU A 1 89 ? 4.434 -15.259 11.661 1.00 55.62 89 GLU A CA 1
ATOM 720 C C . GLU A 1 89 ? 3.397 -15.753 12.676 1.00 55.62 89 GLU A C 1
ATOM 722 O O . GLU A 1 89 ? 2.570 -16.617 12.372 1.00 55.62 89 GLU A O 1
ATOM 727 N N . HIS A 1 90 ? 3.474 -15.245 13.908 1.00 63.38 90 HIS A N 1
ATOM 728 C CA . HIS A 1 90 ? 2.469 -15.511 14.928 1.00 63.38 90 HIS A CA 1
ATOM 729 C C . HIS A 1 90 ? 1.136 -14.952 14.429 1.00 63.38 90 HIS A C 1
ATOM 731 O O . HIS A 1 90 ? 0.963 -13.737 14.351 1.00 63.38 90 HIS A O 1
ATOM 737 N N . ILE A 1 91 ? 0.212 -15.833 14.038 1.00 71.69 91 ILE A N 1
ATOM 738 C CA . ILE A 1 91 ? -1.142 -15.418 13.677 1.00 71.69 91 ILE A CA 1
ATOM 739 C C . ILE A 1 91 ? -1.830 -15.030 14.987 1.00 71.69 91 ILE A C 1
ATOM 741 O O . ILE A 1 91 ? -2.044 -15.914 15.822 1.00 71.69 91 ILE A O 1
ATOM 745 N N . PRO A 1 92 ? -2.157 -13.743 15.182 1.00 73.62 92 PRO A N 1
ATOM 746 C CA . PRO A 1 92 ? -2.763 -13.292 16.418 1.00 73.62 92 PRO A CA 1
ATOM 747 C C . PRO A 1 92 ? -4.163 -13.896 16.535 1.00 73.62 92 PRO A C 1
ATOM 749 O O . PRO A 1 92 ? -4.837 -14.140 15.526 1.00 73.62 92 PRO A O 1
ATOM 752 N N . ASN A 1 93 ? -4.625 -14.130 17.761 1.00 81.62 93 ASN A N 1
ATOM 753 C CA . ASN A 1 93 ? -5.935 -14.740 18.005 1.00 81.62 93 ASN A CA 1
ATOM 754 C C . ASN A 1 93 ? -7.065 -13.698 17.931 1.00 81.62 93 ASN A C 1
ATOM 756 O O . ASN A 1 93 ? -7.885 -13.552 18.839 1.00 81.62 93 ASN A O 1
ATOM 760 N N . ILE A 1 94 ? -7.069 -12.931 16.844 1.00 87.25 94 ILE A N 1
ATOM 761 C CA . ILE A 1 94 ? -8.010 -11.851 16.555 1.00 87.25 94 ILE A CA 1
ATOM 762 C C . ILE A 1 94 ? -8.582 -12.019 15.145 1.00 87.25 94 ILE A C 1
ATOM 764 O O . ILE A 1 94 ? -7.970 -12.671 14.295 1.00 87.25 94 ILE A O 1
ATOM 768 N N . PRO A 1 95 ? -9.744 -11.409 14.855 1.00 91.19 95 PRO A N 1
ATOM 769 C CA . PRO A 1 95 ? -10.303 -11.377 13.509 1.00 91.19 95 PRO A CA 1
ATOM 770 C C . PRO A 1 95 ? -9.356 -10.678 12.518 1.00 91.19 95 PRO A C 1
ATOM 772 O O . PRO A 1 95 ? -9.362 -9.455 12.388 1.00 91.19 95 PRO A O 1
ATOM 775 N N . LEU A 1 96 ? -8.524 -11.461 11.831 1.00 91.00 96 LEU A N 1
ATOM 776 C CA . LEU A 1 96 ? -7.518 -10.968 10.891 1.00 91.00 96 LEU A CA 1
ATOM 777 C C . LEU A 1 96 ? -7.984 -11.148 9.441 1.00 91.00 96 LEU A C 1
ATOM 779 O O . LEU A 1 96 ? -8.326 -12.254 9.019 1.00 91.00 96 LEU A O 1
ATOM 783 N N . ALA A 1 97 ? -7.944 -10.067 8.669 1.00 92.12 97 ALA A N 1
ATOM 784 C CA . ALA A 1 97 ? -8.005 -10.073 7.214 1.00 92.12 97 ALA A CA 1
ATOM 785 C C . ALA A 1 97 ? -6.598 -9.815 6.662 1.00 92.12 97 ALA A C 1
ATOM 787 O O . ALA A 1 97 ? -6.064 -8.715 6.796 1.00 92.12 97 ALA A O 1
ATOM 788 N N . LEU A 1 98 ? -5.988 -10.820 6.042 1.00 89.81 98 LEU A N 1
ATOM 789 C CA . LEU A 1 98 ? -4.674 -10.709 5.420 1.00 89.81 98 LEU A CA 1
ATOM 790 C C . LEU A 1 98 ? -4.832 -10.488 3.916 1.00 89.81 98 LEU A C 1
ATOM 792 O O . LEU A 1 98 ? -5.312 -11.363 3.199 1.00 89.81 98 LEU A O 1
ATOM 796 N N . ILE A 1 99 ? -4.406 -9.334 3.424 1.00 91.19 99 ILE A N 1
ATOM 797 C CA . ILE A 1 99 ? -4.492 -8.969 2.015 1.00 91.19 99 ILE A CA 1
ATOM 798 C C . ILE A 1 99 ? -3.117 -9.172 1.391 1.00 91.19 99 ILE A C 1
ATOM 800 O O . ILE A 1 99 ? -2.166 -8.464 1.712 1.00 91.19 99 ILE A O 1
ATOM 804 N N . ARG A 1 100 ? -3.005 -10.132 0.477 1.00 87.69 100 ARG A N 1
ATOM 805 C CA . ARG A 1 100 ? -1.809 -10.362 -0.328 1.00 87.69 100 ARG A CA 1
ATOM 806 C C . ARG A 1 100 ? -1.834 -9.432 -1.525 1.00 87.69 100 ARG A C 1
ATOM 808 O O . ARG A 1 100 ? -2.642 -9.610 -2.438 1.00 87.69 100 ARG A O 1
ATOM 815 N N . VAL A 1 101 ? -0.940 -8.451 -1.499 1.00 87.44 101 VAL A N 1
ATOM 816 C CA . VAL A 1 101 ? -0.696 -7.563 -2.632 1.00 87.44 101 VAL A CA 1
ATOM 817 C C . VAL A 1 101 ? 0.524 -8.046 -3.409 1.00 87.44 101 VAL A C 1
ATOM 819 O O . VAL A 1 101 ? 1.522 -8.491 -2.832 1.00 87.44 101 VAL A O 1
ATOM 822 N N . ALA A 1 102 ? 0.437 -7.947 -4.732 1.00 87.44 102 ALA A N 1
ATOM 823 C CA . ALA A 1 102 ? 1.584 -8.123 -5.611 1.00 87.44 102 ALA A CA 1
ATOM 824 C C . ALA A 1 102 ? 2.469 -6.858 -5.590 1.00 87.44 102 ALA A C 1
ATOM 826 O O . ALA A 1 102 ? 2.485 -6.111 -4.607 1.00 87.44 102 ALA A O 1
ATOM 827 N N . LEU A 1 103 ? 3.205 -6.577 -6.667 1.00 86.25 103 LEU A N 1
ATOM 828 C CA . LEU A 1 103 ? 3.899 -5.297 -6.771 1.00 86.25 103 LEU A CA 1
ATOM 829 C C . LEU A 1 103 ? 2.876 -4.162 -6.874 1.00 86.25 103 LEU A C 1
ATOM 831 O O . LEU A 1 103 ? 1.921 -4.248 -7.646 1.00 86.25 103 LEU A O 1
ATOM 835 N N . LEU A 1 104 ? 3.076 -3.090 -6.111 1.00 87.88 104 LEU A N 1
ATOM 836 C CA . LEU A 1 104 ? 2.200 -1.924 -6.173 1.00 87.88 104 LEU A CA 1
ATOM 837 C C . LEU A 1 104 ? 2.576 -1.049 -7.362 1.00 87.88 104 LEU A C 1
ATOM 839 O O . LEU A 1 104 ? 3.753 -0.789 -7.594 1.00 87.88 104 LEU A O 1
ATOM 843 N N . GLY A 1 105 ? 1.575 -0.615 -8.118 1.00 89.12 105 GLY A N 1
ATOM 844 C CA . GLY A 1 105 ? 1.722 0.330 -9.218 1.00 89.12 105 GLY A CA 1
ATOM 845 C C . GLY A 1 105 ? 1.010 1.654 -8.953 1.00 89.12 105 GLY A C 1
ATOM 846 O O . GLY A 1 105 ? 0.300 1.791 -7.950 1.00 89.12 105 GLY A O 1
ATOM 847 N N . PRO A 1 106 ? 1.157 2.622 -9.874 1.00 88.94 106 PRO A N 1
ATOM 848 C CA . PRO A 1 106 ? 0.401 3.866 -9.837 1.00 88.94 106 PRO A CA 1
ATOM 849 C C . PRO A 1 106 ? -1.115 3.609 -9.785 1.00 88.94 106 PRO A C 1
ATOM 851 O O . PRO A 1 106 ? -1.585 2.593 -10.309 1.00 88.94 106 PRO A O 1
ATOM 854 N N . PRO A 1 107 ? -1.888 4.523 -9.179 1.00 90.81 107 PRO A N 1
ATOM 855 C CA . PRO A 1 107 ? -3.333 4.392 -9.087 1.00 90.81 107 PRO A CA 1
ATOM 856 C C . PRO A 1 107 ? -3.983 4.388 -10.468 1.00 90.81 107 PRO A C 1
ATOM 858 O O . PRO A 1 107 ? -3.593 5.148 -11.364 1.00 90.81 107 PRO A O 1
ATOM 861 N N . LEU A 1 108 ? -5.007 3.553 -10.626 1.00 90.12 108 LEU A N 1
ATOM 862 C CA . LEU A 1 108 ? -5.773 3.467 -11.861 1.00 90.12 108 LEU A CA 1
ATOM 863 C C . LEU A 1 108 ? -6.736 4.651 -12.011 1.00 90.12 108 LEU A C 1
ATOM 865 O O . LEU A 1 108 ? -6.889 5.171 -13.116 1.00 90.12 108 LEU A O 1
ATOM 869 N N . GLN A 1 109 ? -7.356 5.080 -10.913 1.00 88.94 109 GLN A N 1
ATOM 870 C CA . GLN A 1 109 ? -8.385 6.112 -10.891 1.00 88.94 109 GLN A CA 1
ATOM 871 C C . GLN A 1 109 ? -8.183 7.114 -9.747 1.00 88.94 109 GLN A C 1
ATOM 873 O O . GLN A 1 109 ? -8.157 8.319 -10.001 1.00 88.94 109 GLN A O 1
ATOM 878 N N . GLU A 1 110 ? -8.015 6.647 -8.507 1.00 88.12 110 GLU A N 1
ATOM 879 C CA . GLU A 1 110 ? -8.060 7.505 -7.313 1.00 88.12 110 GLU A CA 1
ATOM 880 C C . GLU A 1 110 ? -6.727 7.548 -6.558 1.00 88.12 110 GLU A C 1
ATOM 882 O O . GLU A 1 110 ? -5.996 6.569 -6.533 1.00 88.12 110 GLU A O 1
ATOM 887 N N . PRO A 1 111 ? -6.363 8.658 -5.903 1.00 83.12 111 PRO A N 1
ATOM 888 C CA . PRO A 1 111 ? -7.036 9.958 -5.911 1.00 83.12 111 PRO A CA 1
ATOM 889 C C . PRO A 1 111 ? -6.736 10.780 -7.179 1.00 83.12 111 PRO A C 1
ATOM 891 O O . PRO A 1 111 ? -7.383 11.789 -7.439 1.00 83.12 111 PRO A O 1
ATOM 894 N N . MET A 1 112 ? -5.763 10.344 -7.983 1.00 86.50 112 MET A N 1
ATOM 895 C CA . MET A 1 112 ? -5.447 10.916 -9.288 1.00 86.50 112 MET A CA 1
ATOM 896 C C . MET A 1 112 ? -4.792 9.842 -10.152 1.00 86.50 112 MET A C 1
ATOM 898 O O . MET A 1 112 ? -3.739 9.324 -9.785 1.00 86.50 112 MET A O 1
ATOM 902 N N . GLN A 1 113 ? -5.391 9.534 -11.300 1.00 87.62 113 GLN A N 1
ATOM 903 C CA . GLN A 1 113 ? -4.902 8.511 -12.222 1.00 87.62 113 GLN A CA 1
ATOM 904 C C . GLN A 1 113 ? -3.423 8.705 -12.589 1.00 87.62 113 GLN A C 1
ATOM 906 O O . GLN A 1 113 ? -3.000 9.790 -12.990 1.00 87.62 113 GLN A O 1
ATOM 911 N N . GLY A 1 114 ? -2.643 7.625 -12.487 1.00 83.75 114 GLY A N 1
ATOM 912 C CA . GLY A 1 114 ? -1.233 7.596 -12.877 1.00 83.75 114 GLY A CA 1
ATOM 913 C C . GLY A 1 114 ? -0.309 8.439 -11.996 1.00 83.75 114 GLY A C 1
ATOM 914 O O . GLY A 1 114 ? 0.850 8.631 -12.360 1.00 83.75 114 GLY A O 1
ATOM 915 N N . HIS A 1 115 ? -0.792 8.953 -10.861 1.00 85.50 115 HIS A N 1
ATOM 916 C CA . HIS A 1 115 ? 0.023 9.755 -9.961 1.00 85.50 115 HIS A CA 1
ATOM 917 C C . HIS A 1 115 ? 1.152 8.926 -9.339 1.00 85.50 115 HIS A C 1
ATOM 919 O O . HIS A 1 115 ? 0.929 7.853 -8.781 1.00 85.50 115 HIS A O 1
ATOM 925 N N . VAL A 1 116 ? 2.368 9.457 -9.407 1.00 80.50 116 VAL A N 1
ATOM 926 C CA . VAL A 1 116 ? 3.571 8.840 -8.854 1.00 80.50 116 VAL A CA 1
ATOM 927 C C . VAL A 1 116 ? 4.137 9.776 -7.803 1.00 80.50 116 VAL A C 1
ATOM 929 O O . VAL A 1 116 ? 4.558 10.881 -8.135 1.00 80.50 116 VAL A O 1
ATOM 932 N N . GLU A 1 117 ? 4.160 9.330 -6.550 1.00 72.25 117 GLU A N 1
ATOM 933 C CA . GLU A 1 117 ? 4.859 10.055 -5.482 1.00 72.25 117 GLU A CA 1
ATOM 934 C C . GLU A 1 117 ? 6.350 9.742 -5.491 1.00 72.25 117 GLU A C 1
ATOM 936 O O . GLU A 1 117 ? 7.177 10.637 -5.342 1.00 72.25 117 GLU A O 1
ATOM 941 N N . GLU A 1 118 ? 6.693 8.473 -5.713 1.00 75.38 118 GLU A N 1
ATOM 942 C CA . GLU A 1 118 ? 8.069 8.010 -5.708 1.00 75.38 118 GLU A CA 1
ATOM 943 C C . GLU A 1 118 ? 8.335 7.060 -6.879 1.00 75.38 118 GLU A C 1
ATOM 945 O O . GLU A 1 118 ? 7.606 6.092 -7.119 1.00 75.38 118 GLU A O 1
ATOM 950 N N . VAL A 1 119 ? 9.405 7.341 -7.624 1.00 75.00 119 VAL A N 1
ATOM 951 C CA . VAL A 1 119 ? 9.858 6.512 -8.745 1.00 75.00 119 VAL A CA 1
ATOM 952 C C . VAL A 1 119 ? 10.684 5.355 -8.184 1.00 75.00 119 VAL A C 1
ATOM 954 O O . VAL A 1 119 ? 11.908 5.370 -8.212 1.00 75.00 119 VAL A O 1
ATOM 957 N N . LYS A 1 120 ? 9.999 4.352 -7.631 1.00 75.62 120 LYS A N 1
ATOM 958 C CA . LYS A 1 120 ? 10.607 3.116 -7.117 1.00 75.62 120 LYS A CA 1
ATOM 959 C C . LYS A 1 120 ? 9.967 1.879 -7.729 1.00 75.62 120 LYS A C 1
ATOM 961 O O . LYS A 1 120 ? 8.821 1.913 -8.178 1.00 75.62 120 LYS A O 1
ATOM 966 N N . GLY A 1 121 ? 10.726 0.783 -7.734 1.00 76.00 121 GLY A N 1
ATOM 967 C CA . GLY A 1 121 ? 10.263 -0.536 -8.157 1.00 76.00 121 GLY A CA 1
ATOM 968 C C . GLY A 1 121 ? 9.614 -0.521 -9.542 1.00 76.00 121 GLY A C 1
ATOM 969 O O . GLY A 1 121 ? 10.232 -0.166 -10.543 1.00 76.00 121 GLY A O 1
ATOM 970 N N . THR A 1 122 ? 8.341 -0.890 -9.596 1.00 77.94 122 THR A N 1
ATOM 971 C CA . THR A 1 122 ? 7.551 -0.981 -10.834 1.00 77.94 122 THR A CA 1
ATOM 972 C C . THR A 1 122 ? 7.363 0.359 -11.519 1.00 77.94 122 THR A C 1
ATOM 974 O O . THR A 1 122 ? 7.426 0.428 -12.742 1.00 77.94 122 THR A O 1
ATOM 977 N N . THR A 1 123 ? 7.205 1.439 -10.760 1.00 79.69 123 THR A N 1
ATOM 978 C CA . THR A 1 123 ? 7.089 2.777 -11.330 1.00 79.69 123 THR A CA 1
ATOM 979 C C . THR A 1 123 ? 8.402 3.224 -11.961 1.00 79.69 123 THR A C 1
ATOM 981 O O . THR A 1 123 ? 8.387 3.832 -13.030 1.00 79.69 123 THR A O 1
ATOM 984 N N . ALA A 1 124 ? 9.543 2.863 -11.362 1.00 78.06 124 ALA A N 1
ATOM 985 C CA . ALA A 1 124 ? 10.844 3.075 -11.989 1.00 78.06 124 ALA A CA 1
ATOM 986 C C . ALA A 1 124 ? 10.927 2.317 -13.318 1.00 78.06 124 ALA A C 1
ATOM 988 O O . ALA A 1 124 ? 11.258 2.922 -14.334 1.00 78.06 124 ALA A O 1
ATOM 989 N N . LEU A 1 125 ? 10.516 1.047 -13.357 1.00 77.31 125 LEU A N 1
ATOM 990 C CA . LEU A 1 125 ? 10.459 0.272 -14.601 1.00 77.31 125 LEU A CA 1
ATOM 991 C C . LEU A 1 125 ? 9.547 0.901 -15.665 1.00 77.31 125 LEU A C 1
ATOM 993 O O . LEU A 1 125 ? 9.926 0.989 -16.831 1.00 77.31 125 LEU A O 1
ATOM 997 N N . MET A 1 126 ? 8.361 1.369 -15.272 1.00 75.75 126 MET A N 1
ATOM 998 C CA . MET A 1 126 ? 7.399 2.005 -16.176 1.00 75.75 126 MET A CA 1
ATOM 999 C C . MET A 1 126 ? 7.929 3.316 -16.763 1.00 75.75 126 MET A C 1
ATOM 1001 O O . MET A 1 126 ? 7.713 3.602 -17.945 1.00 75.75 126 MET A O 1
ATOM 1005 N N . VAL A 1 127 ? 8.593 4.126 -15.935 1.00 73.38 127 VAL A N 1
ATOM 1006 C CA . VAL A 1 127 ? 8.986 5.489 -16.299 1.00 73.38 127 VAL A CA 1
ATOM 1007 C C . VAL A 1 127 ? 10.374 5.535 -16.928 1.00 73.38 127 VAL A C 1
ATOM 1009 O O . VAL A 1 127 ? 10.564 6.345 -17.829 1.00 73.38 127 VAL A O 1
ATOM 1012 N N . GLY A 1 128 ? 11.327 4.673 -16.555 1.00 67.62 128 GLY A N 1
ATOM 1013 C CA . GLY A 1 128 ? 12.676 4.787 -17.117 1.00 67.62 128 GLY A CA 1
ATOM 1014 C C . GLY A 1 128 ? 13.798 3.899 -16.582 1.00 67.62 128 GLY A C 1
ATOM 1015 O O . GLY A 1 128 ? 14.946 4.240 -16.858 1.00 67.62 128 GLY A O 1
ATOM 1016 N N . ALA A 1 129 ? 13.534 2.804 -15.862 1.00 59.81 129 ALA A N 1
ATOM 1017 C CA . ALA A 1 129 ? 14.590 1.910 -15.384 1.00 59.81 129 ALA A CA 1
ATOM 1018 C C . ALA A 1 129 ? 15.150 1.072 -16.542 1.00 59.81 129 ALA A C 1
ATOM 1020 O O . ALA A 1 129 ? 14.724 -0.055 -16.771 1.00 59.81 129 ALA A O 1
ATOM 1021 N N . GLY A 1 130 ? 16.076 1.687 -17.278 1.00 64.25 130 GLY A N 1
ATOM 1022 C CA . GLY A 1 130 ? 17.115 1.048 -18.078 1.00 64.25 130 GLY A CA 1
ATOM 1023 C C . GLY A 1 130 ? 16.702 -0.181 -18.886 1.00 64.25 130 GLY A C 1
ATOM 1024 O O . GLY A 1 130 ? 15.619 -0.272 -19.475 1.00 64.25 130 GLY A O 1
ATOM 1025 N N . TYR A 1 131 ? 17.636 -1.119 -18.965 1.00 76.81 131 TYR A N 1
ATOM 1026 C CA . TYR A 1 131 ? 17.488 -2.362 -19.704 1.00 76.81 131 TYR A CA 1
ATOM 1027 C C . TYR A 1 131 ? 17.519 -3.520 -18.710 1.00 76.81 131 TYR A C 1
ATOM 1029 O O . TYR A 1 131 ? 18.570 -3.817 -18.156 1.00 76.81 131 TYR A O 1
ATOM 1037 N N . VAL A 1 132 ? 16.381 -4.162 -18.449 1.00 83.88 132 VAL A N 1
ATOM 1038 C CA . VAL A 1 132 ? 16.227 -5.116 -17.338 1.00 83.88 132 VAL A CA 1
ATOM 1039 C C . VAL A 1 132 ? 16.462 -6.558 -17.779 1.00 83.88 132 VAL A C 1
ATOM 1041 O O . VAL A 1 132 ? 16.116 -6.953 -18.891 1.00 83.88 132 VAL A O 1
ATOM 1044 N N . LEU A 1 133 ? 17.044 -7.369 -16.895 1.00 86.25 133 LEU A N 1
ATOM 1045 C CA . LEU A 1 133 ? 17.148 -8.813 -17.086 1.00 86.25 133 LEU A CA 1
ATOM 1046 C C . LEU A 1 133 ? 15.831 -9.486 -16.672 1.00 86.25 133 LEU A C 1
ATOM 1048 O O . LEU A 1 133 ? 15.462 -9.477 -15.500 1.00 86.25 133 LEU A O 1
ATOM 1052 N N . GLY A 1 134 ? 15.117 -10.077 -17.625 1.00 87.06 134 GLY A N 1
ATOM 1053 C CA . GLY A 1 134 ? 13.861 -10.776 -17.384 1.00 87.06 134 GLY A CA 1
ATOM 1054 C C . GLY A 1 134 ? 13.174 -11.246 -18.664 1.00 87.06 134 GLY A C 1
ATOM 1055 O O . GLY A 1 134 ? 13.638 -11.010 -19.777 1.00 87.06 134 GLY A O 1
ATOM 1056 N N . ASP A 1 135 ? 12.048 -11.933 -18.504 1.00 88.69 135 ASP A N 1
ATOM 1057 C CA . ASP A 1 135 ? 11.224 -12.388 -19.623 1.00 88.69 135 ASP A CA 1
ATOM 1058 C C . ASP A 1 135 ? 10.056 -11.418 -19.850 1.00 88.69 135 ASP A C 1
ATOM 1060 O O . ASP A 1 135 ? 9.170 -11.274 -19.005 1.00 88.69 135 ASP A O 1
ATOM 1064 N N . ALA A 1 136 ? 10.058 -10.768 -21.018 1.00 88.25 136 ALA A N 1
ATOM 1065 C CA . ALA A 1 136 ? 9.030 -9.818 -21.437 1.00 88.25 136 ALA A CA 1
ATOM 1066 C C . ALA A 1 136 ? 7.622 -10.425 -21.460 1.00 88.25 136 ALA A C 1
ATOM 1068 O O . ALA A 1 136 ? 6.648 -9.709 -21.248 1.00 88.25 136 ALA A O 1
ATOM 1069 N N . GLN A 1 137 ? 7.516 -11.724 -21.752 1.00 90.69 137 GLN A N 1
ATOM 1070 C CA . GLN A 1 137 ? 6.242 -12.410 -21.978 1.00 90.69 137 GLN A CA 1
ATOM 1071 C C . GLN A 1 137 ? 5.576 -12.853 -20.674 1.00 90.69 137 GLN A C 1
ATOM 1073 O O . GLN A 1 137 ? 4.439 -13.326 -20.680 1.00 90.69 137 GLN A O 1
ATOM 1078 N N . LYS A 1 138 ? 6.264 -12.717 -19.537 1.00 90.38 138 LYS A N 1
ATOM 1079 C CA . LYS A 1 138 ? 5.687 -13.041 -18.234 1.00 90.38 138 LYS A CA 1
ATOM 1080 C C . LYS A 1 138 ? 4.688 -11.976 -17.806 1.00 90.38 138 LYS A C 1
ATOM 1082 O O . LYS A 1 138 ? 4.840 -10.792 -18.112 1.00 90.38 138 LYS A O 1
ATOM 1087 N N . SER A 1 139 ? 3.677 -12.428 -17.066 1.00 89.62 139 SER A N 1
ATOM 1088 C CA . SER A 1 139 ? 2.688 -11.552 -16.443 1.00 89.62 139 SER A CA 1
ATOM 1089 C C . SER A 1 139 ? 3.383 -10.564 -15.507 1.00 89.62 139 SER A C 1
ATOM 1091 O O . SER A 1 139 ? 4.198 -10.954 -14.666 1.00 89.62 139 SER A O 1
ATOM 1093 N N . ALA A 1 140 ? 3.056 -9.287 -15.660 1.00 86.88 140 ALA A N 1
ATOM 1094 C CA . ALA A 1 140 ? 3.388 -8.253 -14.704 1.00 86.88 140 ALA A CA 1
ATOM 1095 C C . ALA A 1 140 ? 2.354 -8.328 -13.575 1.00 86.88 140 ALA A C 1
ATOM 1097 O O . ALA A 1 140 ? 1.246 -7.800 -13.691 1.00 86.88 140 ALA A O 1
ATOM 1098 N N . GLU A 1 141 ? 2.709 -9.011 -12.486 1.00 88.31 141 GLU A N 1
ATOM 1099 C CA . GLU A 1 141 ? 1.908 -9.056 -11.259 1.00 88.31 141 GLU A CA 1
ATOM 1100 C C . GLU A 1 141 ? 1.931 -7.684 -10.565 1.00 88.31 141 GLU A C 1
ATOM 1102 O O . GLU A 1 141 ? 2.627 -7.457 -9.575 1.00 88.31 141 GLU A O 1
ATOM 1107 N N . LEU A 1 142 ? 1.181 -6.742 -11.140 1.00 88.44 142 LEU A N 1
ATOM 1108 C CA . LEU A 1 142 ? 1.059 -5.361 -10.697 1.00 88.44 142 LEU A CA 1
ATOM 1109 C C . LEU A 1 142 ? -0.372 -5.098 -10.227 1.00 88.44 142 LEU A C 1
ATOM 1111 O O . LEU A 1 142 ? -1.333 -5.288 -10.976 1.00 88.44 142 LEU A O 1
ATOM 1115 N N . THR A 1 143 ? -0.507 -4.635 -8.991 1.00 91.19 143 THR A N 1
ATOM 1116 C CA . THR A 1 143 ? -1.765 -4.180 -8.394 1.00 91.19 143 THR A CA 1
ATOM 1117 C C . THR A 1 143 ? -1.738 -2.652 -8.301 1.00 91.19 143 THR A C 1
ATOM 1119 O O . THR A 1 143 ? -0.832 -2.109 -7.665 1.00 91.19 143 THR A O 1
ATOM 1122 N N . PRO A 1 144 ? -2.696 -1.928 -8.903 1.00 92.06 144 PRO A N 1
ATOM 1123 C CA . PRO A 1 144 ? -2.823 -0.487 -8.702 1.00 92.06 144 PRO A CA 1
ATOM 1124 C C . PRO A 1 144 ? -3.061 -0.161 -7.222 1.00 92.06 144 PRO A C 1
ATOM 1126 O O . PRO A 1 144 ? -3.823 -0.858 -6.548 1.00 92.06 144 PRO A O 1
ATOM 1129 N N . ILE A 1 145 ? -2.409 0.881 -6.703 1.00 90.25 145 ILE A N 1
ATOM 1130 C CA . ILE A 1 145 ? -2.469 1.202 -5.267 1.00 90.25 145 ILE A CA 1
ATOM 1131 C C . ILE A 1 145 ? -3.890 1.500 -4.768 1.00 90.25 145 ILE A C 1
ATOM 1133 O O . ILE A 1 145 ? -4.234 1.123 -3.654 1.00 90.25 145 ILE A O 1
ATOM 1137 N N . ASP A 1 146 ? -4.742 2.097 -5.597 1.00 92.00 146 ASP A N 1
ATOM 1138 C CA . ASP A 1 146 ? -6.148 2.360 -5.280 1.00 92.00 146 ASP A CA 1
ATOM 1139 C C . ASP A 1 146 ? -6.976 1.080 -5.172 1.00 92.00 146 ASP A C 1
ATOM 1141 O O . ASP A 1 146 ? -7.754 0.919 -4.234 1.00 92.00 146 ASP A O 1
ATOM 1145 N N . ILE A 1 147 ? -6.749 0.118 -6.066 1.00 93.56 147 ILE A N 1
ATOM 1146 C CA . ILE A 1 147 ? -7.362 -1.211 -5.969 1.00 93.56 147 ILE A CA 1
ATOM 1147 C C . ILE A 1 147 ? -6.885 -1.938 -4.707 1.00 93.56 147 ILE A C 1
ATOM 1149 O O . ILE A 1 147 ? -7.698 -2.563 -4.021 1.00 93.56 147 ILE A O 1
ATOM 1153 N N . ALA A 1 148 ? -5.600 -1.832 -4.355 1.00 92.81 148 ALA A N 1
ATOM 1154 C CA . ALA A 1 148 ? -5.073 -2.406 -3.118 1.00 92.81 148 ALA A CA 1
ATOM 1155 C C . ALA A 1 148 ? -5.722 -1.775 -1.872 1.00 92.81 148 ALA A C 1
ATOM 1157 O O . ALA A 1 148 ? -6.182 -2.503 -0.991 1.00 92.81 148 ALA A O 1
ATOM 1158 N N . SER A 1 149 ? -5.825 -0.444 -1.817 1.00 93.50 149 SER A N 1
ATOM 1159 C CA . SER A 1 149 ? -6.478 0.282 -0.720 1.00 93.50 149 SER A CA 1
ATOM 1160 C C . SER A 1 149 ? -7.964 -0.056 -0.600 1.00 93.50 149 SER A C 1
ATOM 1162 O O . SER A 1 149 ? -8.439 -0.350 0.497 1.00 93.50 149 SER A O 1
ATOM 1164 N N . ASN A 1 150 ? -8.693 -0.101 -1.715 1.00 94.88 150 ASN A N 1
ATOM 1165 C CA . ASN A 1 150 ? -10.111 -0.460 -1.720 1.00 94.88 150 ASN A CA 1
ATOM 1166 C C . ASN A 1 150 ? -10.327 -1.911 -1.286 1.00 94.88 150 ASN A C 1
ATOM 1168 O O . ASN A 1 150 ? -11.245 -2.194 -0.520 1.00 94.88 150 ASN A O 1
ATOM 1172 N N . THR A 1 151 ? -9.446 -2.823 -1.708 1.00 95.06 151 THR A N 1
ATOM 1173 C CA . THR A 1 151 ? -9.484 -4.219 -1.256 1.00 95.06 151 THR A CA 1
ATOM 1174 C C . THR A 1 151 ? -9.215 -4.319 0.243 1.00 95.06 151 THR A C 1
ATOM 1176 O O . THR A 1 151 ? -9.899 -5.074 0.924 1.00 95.06 151 THR A O 1
ATOM 1179 N N . LEU A 1 152 ? -8.274 -3.536 0.780 1.00 94.88 152 LEU A N 1
ATOM 1180 C CA . LEU A 1 152 ? -7.976 -3.497 2.214 1.00 94.88 152 LEU A CA 1
ATOM 1181 C C . LEU A 1 152 ? -9.196 -3.057 3.040 1.00 94.88 152 LEU A C 1
ATOM 1183 O O . LEU A 1 152 ? -9.531 -3.700 4.034 1.00 94.88 152 LEU A O 1
ATOM 1187 N N . ILE A 1 153 ? -9.889 -2.004 2.600 1.00 96.06 153 ILE A N 1
ATOM 1188 C CA . ILE A 1 153 ? -11.100 -1.494 3.258 1.00 96.06 153 ILE A CA 1
ATOM 1189 C C . ILE A 1 153 ? -12.250 -2.505 3.149 1.00 96.06 153 ILE A C 1
ATOM 1191 O O . ILE A 1 153 ? -12.890 -2.826 4.151 1.00 96.06 153 ILE A O 1
ATOM 1195 N N . ALA A 1 154 ? -12.494 -3.045 1.952 1.00 96.38 154 ALA A N 1
ATOM 1196 C CA . ALA A 1 154 ? -13.562 -4.013 1.718 1.00 96.38 154 ALA A CA 1
ATOM 1197 C C . ALA A 1 154 ? -13.337 -5.322 2.492 1.00 96.38 154 ALA A C 1
ATOM 1199 O O . ALA A 1 154 ? -14.275 -5.852 3.086 1.00 96.38 154 ALA A O 1
ATOM 1200 N N . ALA A 1 155 ? -12.097 -5.817 2.539 1.00 94.94 155 ALA A N 1
ATOM 1201 C CA . ALA A 1 155 ? -11.733 -7.011 3.295 1.00 94.94 155 ALA A CA 1
ATOM 1202 C C . ALA A 1 155 ? -11.911 -6.807 4.805 1.00 94.94 155 ALA A C 1
ATOM 1204 O O . ALA A 1 155 ? -12.403 -7.706 5.483 1.00 94.94 155 ALA A O 1
ATOM 1205 N N . ALA A 1 156 ? -11.578 -5.622 5.333 1.00 95.50 156 ALA A N 1
ATOM 1206 C CA . ALA A 1 156 ? -11.850 -5.288 6.729 1.00 95.50 156 ALA A CA 1
ATOM 1207 C C . ALA A 1 156 ? -13.356 -5.334 7.027 1.00 95.50 156 ALA A C 1
ATOM 1209 O O . ALA A 1 156 ? -13.788 -6.007 7.959 1.00 95.50 156 ALA A O 1
ATOM 1210 N N . TRP A 1 157 ? -14.170 -4.676 6.199 1.00 96.12 157 TRP A N 1
ATOM 1211 C CA . TRP A 1 157 ? -15.626 -4.666 6.354 1.00 96.12 157 TRP A CA 1
ATOM 1212 C C . TRP A 1 157 ? -16.242 -6.072 6.295 1.00 96.12 157 TRP A C 1
ATOM 1214 O O . TRP A 1 157 ? -17.126 -6.418 7.079 1.00 96.12 157 TRP A O 1
ATOM 1224 N N . GLU A 1 158 ? -15.775 -6.904 5.368 1.00 95.06 158 GLU A N 1
ATOM 1225 C CA . GLU A 1 158 ? -16.253 -8.277 5.211 1.00 95.06 158 GLU A CA 1
ATOM 1226 C C . GLU A 1 158 ? -15.828 -9.160 6.393 1.00 95.06 158 GLU A C 1
ATOM 1228 O O . GLU A 1 158 ? -16.644 -9.912 6.929 1.00 95.06 158 GLU A O 1
ATOM 1233 N N . ARG A 1 159 ? -14.589 -9.006 6.881 1.00 93.31 159 ARG A N 1
ATOM 1234 C CA . ARG A 1 159 ? -14.100 -9.727 8.063 1.00 93.31 159 ARG A CA 1
ATOM 1235 C C . ARG A 1 159 ? -14.820 -9.314 9.342 1.00 93.31 159 ARG A C 1
ATOM 1237 O O . ARG A 1 159 ? -15.097 -10.202 10.148 1.00 93.31 159 ARG A O 1
ATOM 1244 N N . ALA A 1 160 ? -15.150 -8.034 9.510 1.00 93.38 160 ALA A N 1
ATOM 1245 C CA . ALA A 1 160 ? -15.867 -7.512 10.677 1.00 93.38 160 ALA A CA 1
ATOM 1246 C C . ALA A 1 160 ? -17.282 -8.103 10.828 1.00 93.38 160 ALA A C 1
ATOM 1248 O O . ALA A 1 160 ? -17.771 -8.265 11.942 1.00 93.38 160 ALA A O 1
ATOM 1249 N N . GLN A 1 161 ? -17.934 -8.454 9.715 1.00 92.50 161 GLN A N 1
ATOM 1250 C CA . GLN A 1 161 ? -19.275 -9.052 9.718 1.00 92.50 161 GLN A CA 1
ATOM 1251 C C . GLN A 1 161 ? -19.274 -10.558 10.010 1.00 92.50 161 GLN A C 1
ATOM 1253 O O . GLN A 1 161 ? -20.311 -11.121 10.363 1.00 92.50 161 GLN A O 1
ATOM 1258 N N . ARG A 1 162 ? -18.132 -11.233 9.847 1.00 91.25 162 ARG A N 1
ATOM 1259 C CA . ARG A 1 162 ? -18.002 -12.661 10.155 1.00 91.25 162 ARG A CA 1
ATOM 1260 C C . ARG A 1 162 ? -17.799 -12.867 11.658 1.00 91.25 162 ARG A C 1
ATOM 1262 O O . ARG A 1 162 ? -17.155 -12.037 12.302 1.00 91.25 162 ARG A O 1
ATOM 1269 N N . PRO A 1 163 ? -18.259 -13.992 12.231 1.00 88.19 163 PRO A N 1
ATOM 1270 C CA . PRO A 1 163 ? -18.048 -14.233 13.646 1.00 88.19 163 PRO A CA 1
ATOM 1271 C C . PRO A 1 163 ? -16.551 -14.415 13.979 1.00 88.19 163 PRO A C 1
ATOM 1273 O O . PRO A 1 163 ? -15.693 -14.633 13.112 1.00 88.19 163 PRO A O 1
ATOM 1276 N N . LYS A 1 164 ? -16.215 -14.186 15.254 1.00 82.19 164 LYS A N 1
ATOM 1277 C CA . LYS A 1 164 ? -14.823 -14.111 15.738 1.00 82.19 164 LYS A CA 1
ATOM 1278 C C . LYS A 1 164 ? -14.140 -15.479 15.863 1.00 82.19 164 LYS A C 1
ATOM 1280 O O . LYS A 1 164 ? -12.931 -15.526 16.028 1.00 82.19 164 LYS A O 1
ATOM 1285 N N . ASP A 1 165 ? -14.909 -16.560 15.788 1.00 81.44 165 ASP A N 1
ATOM 1286 C CA . ASP A 1 165 ? -14.453 -17.954 15.810 1.00 81.44 165 ASP A CA 1
ATOM 1287 C C . ASP A 1 165 ? -13.758 -18.376 14.507 1.00 81.44 165 ASP A C 1
ATOM 1289 O O . ASP A 1 165 ? -12.895 -19.254 14.508 1.00 81.44 165 ASP A O 1
ATOM 1293 N N . VAL A 1 166 ? -14.107 -17.732 13.392 1.00 80.62 166 VAL A N 1
ATOM 1294 C CA . VAL A 1 166 ? -13.404 -17.894 12.121 1.00 80.62 166 VAL A CA 1
ATOM 1295 C C . VAL A 1 166 ? -11.988 -17.336 12.285 1.00 80.62 166 VAL A C 1
ATOM 1297 O O . VAL A 1 166 ? -11.814 -16.205 12.723 1.00 80.62 166 VAL A O 1
ATOM 1300 N N . GLY A 1 167 ? -10.958 -18.107 11.944 1.00 79.56 167 GLY A N 1
ATOM 1301 C CA . GLY A 1 167 ? -9.568 -17.646 12.033 1.00 79.56 167 GLY A CA 1
ATOM 1302 C C . GLY A 1 167 ? -9.225 -16.515 11.050 1.00 79.56 167 GLY A C 1
ATOM 1303 O O . GLY A 1 167 ? -10.092 -15.811 10.519 1.00 79.56 167 GLY A O 1
ATOM 1304 N N . ALA A 1 168 ? -7.932 -16.347 10.779 1.00 85.50 168 ALA A N 1
ATOM 1305 C CA . ALA A 1 168 ? -7.466 -15.401 9.770 1.00 85.50 168 ALA A CA 1
ATOM 1306 C C . ALA A 1 168 ? -8.002 -15.763 8.370 1.00 85.50 168 ALA A C 1
ATOM 1308 O O . ALA A 1 168 ? -7.963 -16.924 7.958 1.00 85.50 168 ALA A O 1
ATOM 1309 N N . VAL A 1 169 ? -8.473 -14.763 7.625 1.00 88.44 169 VAL A N 1
ATOM 1310 C CA . VAL A 1 169 ? -8.945 -14.910 6.240 1.00 88.44 169 VAL A CA 1
ATOM 1311 C C . VAL A 1 169 ? -7.957 -14.227 5.305 1.00 88.44 169 VAL A C 1
ATOM 1313 O O . VAL A 1 169 ? -7.525 -13.108 5.572 1.00 88.44 169 VAL A O 1
ATOM 1316 N N . VAL A 1 170 ? -7.597 -14.894 4.208 1.00 88.62 170 VAL A N 1
ATOM 1317 C CA . VAL A 1 170 ? -6.621 -14.388 3.236 1.00 88.62 170 VAL A CA 1
ATOM 1318 C C . VAL A 1 170 ? -7.322 -13.971 1.944 1.00 88.62 170 VAL A C 1
ATOM 1320 O O . VAL A 1 170 ? -8.073 -14.754 1.366 1.00 88.62 170 VAL A O 1
ATOM 1323 N N . TYR A 1 171 ? -7.026 -12.764 1.466 1.00 90.06 171 TYR A N 1
ATOM 1324 C CA . TYR A 1 171 ? -7.532 -12.191 0.218 1.00 90.06 171 TYR A CA 1
ATOM 1325 C C . TYR A 1 171 ? -6.365 -11.914 -0.726 1.00 90.06 171 TYR A C 1
ATOM 1327 O O . TYR A 1 171 ? -5.328 -11.422 -0.292 1.00 90.06 171 TYR A O 1
ATOM 1335 N N . ASN A 1 172 ? -6.533 -12.187 -2.018 1.00 89.88 172 ASN A N 1
ATOM 1336 C CA . ASN A 1 172 ? -5.561 -11.810 -3.047 1.00 89.88 172 ASN A CA 1
ATOM 1337 C C . ASN A 1 172 ? -6.092 -10.601 -3.819 1.00 89.88 172 ASN A C 1
ATOM 1339 O O . ASN A 1 172 ? -7.263 -10.589 -4.202 1.00 89.88 172 ASN A O 1
ATOM 1343 N N . THR A 1 173 ? -5.252 -9.593 -4.055 1.00 89.62 173 THR A N 1
ATOM 1344 C CA . THR A 1 173 ? -5.669 -8.413 -4.822 1.00 89.62 173 THR A CA 1
ATOM 1345 C C . THR A 1 173 ? -5.720 -8.673 -6.320 1.00 89.62 173 THR A C 1
ATOM 1347 O O . THR A 1 173 ? -4.954 -9.466 -6.868 1.00 89.62 173 THR A O 1
ATOM 1350 N N . ALA A 1 174 ? -6.616 -7.959 -7.002 1.00 89.44 174 ALA A N 1
ATOM 1351 C CA . ALA A 1 174 ? -6.703 -7.999 -8.453 1.00 89.44 174 ALA A CA 1
ATOM 1352 C C . ALA A 1 174 ? -5.487 -7.314 -9.098 1.00 89.44 174 ALA A C 1
ATOM 1354 O O . ALA A 1 174 ? -5.111 -6.201 -8.731 1.00 89.44 174 ALA A O 1
ATOM 1355 N N . THR A 1 175 ? -4.900 -7.970 -10.097 1.00 89.19 175 THR A N 1
ATOM 1356 C CA . THR A 1 175 ? -3.795 -7.429 -10.900 1.00 89.19 175 THR A CA 1
ATOM 1357 C C . THR A 1 175 ? -4.298 -6.851 -12.220 1.00 89.19 175 THR A C 1
ATOM 1359 O O . THR A 1 175 ? -5.330 -7.285 -12.727 1.00 89.19 175 THR A O 1
ATOM 1362 N N . ILE A 1 176 ? -3.531 -5.953 -12.842 1.00 85.62 176 ILE A N 1
ATOM 1363 C CA . ILE A 1 176 ? -3.883 -5.333 -14.136 1.00 85.62 176 ILE A CA 1
ATOM 1364 C C . ILE A 1 176 ? -3.927 -6.299 -15.333 1.00 85.62 176 ILE A C 1
ATOM 1366 O O . ILE A 1 176 ? -4.414 -5.914 -16.394 1.00 85.62 176 ILE A O 1
ATOM 1370 N N . GLY A 1 177 ? -3.407 -7.524 -15.186 1.00 88.25 177 GLY A N 1
ATOM 1371 C CA . GLY A 1 177 ? -3.493 -8.568 -16.210 1.00 88.25 177 GLY A CA 1
ATOM 1372 C C . GLY A 1 177 ? -2.777 -8.222 -17.520 1.00 88.25 177 GLY A C 1
ATOM 1373 O O . GLY A 1 177 ? -3.351 -8.395 -18.591 1.00 88.25 177 GLY A O 1
ATOM 1374 N N . CYS A 1 178 ? -1.543 -7.713 -17.455 1.00 88.75 178 CYS A N 1
ATOM 1375 C CA . CYS A 1 178 ? -0.713 -7.459 -18.640 1.00 88.75 178 CYS A CA 1
ATOM 1376 C C . CYS A 1 178 ? 0.666 -8.110 -18.515 1.00 88.75 178 CYS A C 1
ATOM 1378 O O . CYS A 1 178 ? 1.050 -8.543 -17.432 1.00 88.75 178 CYS A O 1
ATOM 1380 N N . THR A 1 179 ? 1.431 -8.157 -19.605 1.00 91.38 179 THR A N 1
ATOM 1381 C CA . THR A 1 179 ? 2.824 -8.627 -19.574 1.00 91.38 179 THR A CA 1
ATOM 1382 C C . THR A 1 179 ? 3.805 -7.497 -19.246 1.00 91.38 179 THR A C 1
ATOM 1384 O O . THR A 1 179 ? 3.473 -6.311 -19.357 1.00 91.38 179 THR A O 1
ATOM 1387 N N . TRP A 1 180 ? 5.037 -7.846 -18.862 1.00 88.00 180 TRP A N 1
ATOM 1388 C CA . TRP A 1 180 ? 6.116 -6.860 -18.705 1.00 88.00 180 TRP A CA 1
ATOM 1389 C C . TRP A 1 180 ? 6.447 -6.152 -20.025 1.00 88.00 180 TRP A C 1
ATOM 1391 O O . TRP A 1 180 ? 6.708 -4.949 -20.028 1.00 88.00 180 TRP A O 1
ATOM 1401 N N . GLY A 1 181 ? 6.382 -6.870 -21.151 1.00 88.38 181 GLY A N 1
ATOM 1402 C CA . GLY A 1 181 ? 6.545 -6.304 -22.489 1.00 88.38 181 GLY A CA 1
ATOM 1403 C C . GLY A 1 181 ? 5.500 -5.231 -22.799 1.00 88.38 181 GLY A C 1
ATOM 1404 O O . GLY A 1 181 ? 5.867 -4.125 -23.199 1.00 88.38 181 GLY A O 1
ATOM 1405 N N . ASP A 1 182 ? 4.220 -5.509 -22.520 1.00 89.69 182 ASP A N 1
ATOM 1406 C CA . ASP A 1 182 ? 3.129 -4.539 -22.710 1.00 89.69 182 ASP A CA 1
ATOM 1407 C C . ASP A 1 182 ? 3.356 -3.266 -21.891 1.00 89.69 182 ASP A C 1
ATOM 1409 O O . ASP A 1 182 ? 3.083 -2.153 -22.351 1.00 89.69 182 ASP A O 1
ATOM 1413 N N . LEU A 1 183 ? 3.837 -3.431 -20.656 1.00 87.19 183 LEU A N 1
ATOM 1414 C CA . LEU A 1 183 ? 4.084 -2.328 -19.738 1.00 87.19 183 LEU A CA 1
ATOM 1415 C C . LEU A 1 183 ? 5.208 -1.418 -20.255 1.00 87.19 183 LEU A C 1
ATOM 1417 O O . LEU A 1 183 ? 5.044 -0.196 -20.284 1.00 87.19 183 LEU A O 1
ATOM 1421 N N . ILE A 1 184 ? 6.310 -2.009 -20.726 1.00 84.75 184 ILE A N 1
ATOM 1422 C CA . ILE A 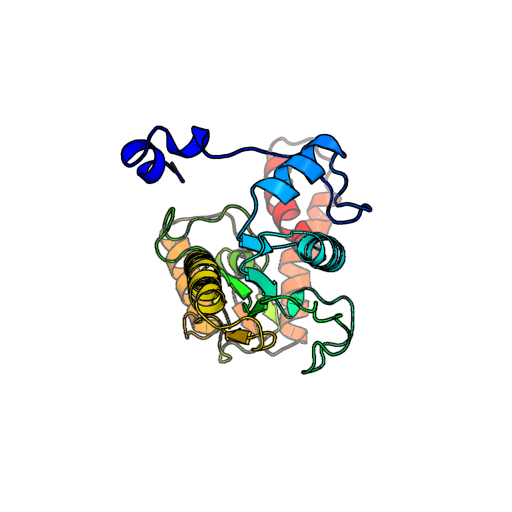1 184 ? 7.446 -1.282 -21.308 1.00 84.75 184 ILE A CA 1
ATOM 1423 C C . ILE A 1 184 ? 7.022 -0.556 -22.590 1.00 84.75 184 ILE A C 1
ATOM 1425 O O . ILE A 1 184 ? 7.326 0.626 -22.754 1.00 84.75 184 ILE A O 1
ATOM 1429 N N . GLU A 1 185 ? 6.277 -1.216 -23.479 1.00 86.81 185 GLU A N 1
ATOM 1430 C CA . GLU A 1 185 ? 5.812 -0.615 -24.733 1.00 86.81 185 GLU A CA 1
ATOM 1431 C C . GLU A 1 185 ? 4.855 0.566 -24.482 1.00 86.81 185 GLU A C 1
ATOM 1433 O O . GLU A 1 185 ? 4.964 1.630 -25.104 1.00 86.81 185 GLU A O 1
ATOM 1438 N N . LYS A 1 186 ? 3.919 0.417 -23.535 1.00 86.81 186 LYS A N 1
ATOM 1439 C CA . LYS A 1 186 ? 3.033 1.510 -23.103 1.00 86.81 186 LYS A CA 1
ATOM 1440 C C . LYS A 1 186 ? 3.830 2.659 -22.481 1.00 86.81 186 LYS A C 1
ATOM 1442 O O . LYS A 1 186 ? 3.568 3.814 -22.818 1.00 86.81 186 LYS A O 1
ATOM 1447 N N . GLY A 1 187 ? 4.831 2.360 -21.652 1.00 82.31 187 GLY A N 1
ATOM 1448 C CA . GLY A 1 187 ? 5.732 3.357 -21.068 1.00 82.31 187 GLY A CA 1
ATOM 1449 C C . GLY A 1 187 ? 6.520 4.139 -22.125 1.00 82.31 187 GLY A C 1
ATOM 1450 O O . GLY A 1 187 ? 6.576 5.368 -22.079 1.00 82.31 187 GLY A O 1
ATOM 1451 N N . GLN A 1 188 ? 7.060 3.457 -23.141 1.00 80.06 188 GLN A N 1
ATOM 1452 C CA . GLN A 1 188 ? 7.751 4.098 -24.268 1.00 80.06 188 GLN A CA 1
ATOM 1453 C C . GLN A 1 188 ? 6.821 5.028 -25.061 1.00 80.06 188 GLN A C 1
ATOM 1455 O O . GLN A 1 188 ? 7.206 6.150 -25.401 1.00 80.06 188 GLN A O 1
ATOM 1460 N N . ARG A 1 189 ? 5.581 4.597 -25.336 1.00 84.31 189 ARG A N 1
ATOM 1461 C CA . ARG A 1 189 ? 4.565 5.446 -25.985 1.00 84.31 189 ARG A CA 1
ATOM 1462 C C . ARG A 1 189 ? 4.229 6.675 -25.144 1.00 84.31 189 ARG A C 1
ATOM 1464 O O . ARG A 1 189 ? 4.148 7.775 -25.689 1.00 84.31 189 ARG A O 1
ATOM 1471 N N . ALA A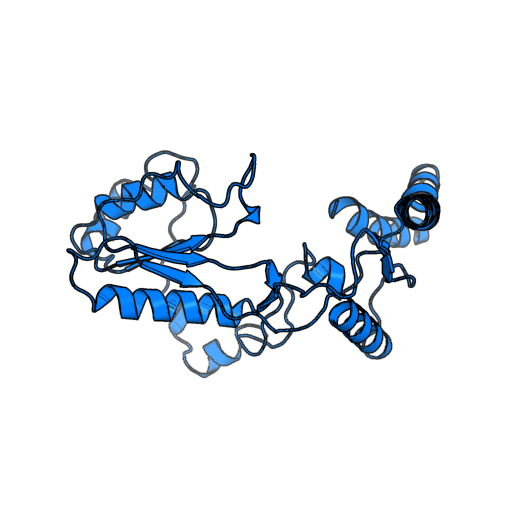 1 190 ? 4.077 6.504 -23.832 1.00 81.25 190 ALA A N 1
ATOM 1472 C CA . ALA A 1 190 ? 3.791 7.601 -22.917 1.00 81.25 190 ALA A CA 1
ATOM 1473 C C . ALA A 1 190 ? 4.925 8.637 -22.898 1.00 81.25 190 ALA A C 1
ATOM 1475 O O . ALA A 1 190 ? 4.645 9.827 -22.997 1.00 81.25 190 ALA A O 1
ATOM 1476 N N . THR A 1 191 ? 6.192 8.211 -22.878 1.00 76.44 191 THR A N 1
ATOM 1477 C CA . THR A 1 191 ? 7.337 9.140 -22.905 1.00 76.44 191 THR A CA 1
ATOM 1478 C C . THR A 1 191 ? 7.432 9.944 -24.200 1.00 76.44 191 THR A C 1
ATOM 1480 O O . THR A 1 191 ? 7.810 11.110 -24.160 1.00 76.44 191 THR A O 1
ATOM 1483 N N . LYS A 1 192 ? 7.046 9.379 -25.352 1.00 78.50 192 LYS A N 1
ATOM 1484 C CA . LYS A 1 192 ? 6.981 10.158 -26.606 1.00 78.50 192 LYS A CA 1
ATOM 1485 C C . LYS A 1 192 ? 5.983 11.316 -26.513 1.00 78.50 192 LYS A C 1
ATOM 1487 O O . LYS A 1 192 ? 6.207 12.359 -27.115 1.00 78.50 192 LYS A O 1
ATOM 1492 N N . LYS A 1 193 ? 4.886 11.125 -25.773 1.00 83.25 193 LYS A N 1
ATOM 1493 C CA . LYS A 1 193 ? 3.856 12.148 -25.548 1.00 83.25 193 LYS A CA 1
ATOM 1494 C C . LYS A 1 193 ? 4.235 13.119 -24.424 1.00 83.25 193 LYS A C 1
ATOM 1496 O O . LYS A 1 193 ? 3.939 14.304 -24.522 1.00 83.25 193 LYS A O 1
ATOM 1501 N N . PHE A 1 194 ? 4.880 12.613 -23.378 1.00 79.06 194 PHE A N 1
ATOM 1502 C CA . PHE A 1 194 ? 5.294 13.359 -22.195 1.00 79.06 194 PHE A CA 1
ATOM 1503 C C . PHE A 1 194 ? 6.793 13.132 -21.965 1.00 79.06 194 PHE A C 1
ATOM 1505 O O . PHE A 1 194 ? 7.166 12.171 -21.282 1.00 79.06 194 PHE A O 1
ATOM 1512 N N . PRO A 1 195 ? 7.663 13.958 -22.575 1.00 70.50 195 PRO A N 1
ATOM 1513 C CA . PRO A 1 195 ? 9.102 13.769 -22.477 1.00 70.50 195 PRO A CA 1
ATOM 1514 C C . PRO A 1 195 ? 9.553 13.907 -21.021 1.00 70.50 195 PRO A C 1
ATOM 1516 O O . PRO A 1 195 ? 9.339 14.932 -20.379 1.00 70.50 195 PRO A O 1
ATOM 1519 N N . TYR A 1 196 ? 10.186 12.851 -20.516 1.00 68.12 196 TYR A N 1
ATOM 1520 C CA . TYR A 1 196 ? 10.795 12.787 -19.191 1.00 68.12 196 TYR A CA 1
ATOM 1521 C C . TYR A 1 196 ? 12.271 12.394 -19.358 1.00 68.12 196 TYR A C 1
ATOM 1523 O O . TYR A 1 196 ? 12.565 11.562 -20.229 1.00 68.12 196 TYR A O 1
ATOM 1531 N N . PRO A 1 197 ? 13.205 12.971 -18.579 1.00 66.19 197 PRO A N 1
ATOM 1532 C CA . PRO A 1 197 ? 14.617 12.611 -18.651 1.00 66.19 197 PRO A CA 1
ATOM 1533 C C . PRO A 1 197 ? 14.803 11.125 -18.341 1.00 66.19 197 PRO A C 1
ATOM 1535 O O . PRO A 1 197 ? 14.564 10.674 -17.226 1.00 66.19 197 PRO A O 1
ATOM 1538 N N . THR A 1 198 ? 15.194 10.352 -19.352 1.00 65.44 198 THR A N 1
ATOM 1539 C CA . THR A 1 198 ? 15.423 8.905 -19.250 1.00 65.44 198 THR A CA 1
ATOM 1540 C C . THR A 1 198 ? 16.573 8.496 -20.156 1.00 65.44 198 THR A C 1
ATOM 1542 O O . THR A 1 198 ? 16.894 9.224 -21.094 1.00 65.44 198 THR A O 1
ATOM 1545 N N . PHE A 1 199 ? 17.152 7.312 -19.935 1.00 59.53 199 PHE A N 1
ATOM 1546 C CA . PHE A 1 199 ? 18.290 6.795 -20.712 1.00 59.53 199 PHE A CA 1
ATOM 1547 C C . PHE A 1 199 ? 18.005 6.529 -22.203 1.00 59.53 199 PHE A C 1
ATOM 1549 O O . PHE A 1 199 ? 18.896 6.092 -22.926 1.00 59.53 199 PHE A O 1
ATOM 1556 N N . GLY A 1 200 ? 16.783 6.781 -22.690 1.00 62.66 200 GLY A N 1
ATOM 1557 C CA . GLY A 1 200 ? 16.384 6.633 -24.096 1.00 62.66 200 GLY A CA 1
ATOM 1558 C C . GLY A 1 200 ? 16.275 5.178 -24.575 1.00 62.66 200 GLY A C 1
ATOM 1559 O O . GLY A 1 200 ? 15.342 4.847 -25.304 1.00 62.66 200 GLY A O 1
ATOM 1560 N N . ILE A 1 201 ? 17.167 4.298 -24.116 1.00 69.56 201 ILE A N 1
ATOM 1561 C CA . ILE A 1 201 ? 17.173 2.859 -24.370 1.00 69.56 201 ILE A CA 1
ATOM 1562 C C . ILE A 1 201 ? 16.455 2.167 -23.212 1.00 69.56 201 ILE A C 1
ATOM 1564 O O . ILE A 1 201 ? 16.901 2.210 -22.069 1.00 69.56 201 ILE A O 1
ATOM 1568 N N . ARG A 1 202 ? 15.318 1.542 -23.525 1.00 74.94 202 ARG A N 1
ATOM 1569 C CA . ARG A 1 202 ? 14.510 0.771 -22.576 1.00 74.94 202 ARG A CA 1
ATOM 1570 C C . ARG A 1 202 ? 14.232 -0.599 -23.144 1.00 74.94 202 ARG A C 1
ATOM 1572 O O . ARG A 1 202 ? 13.926 -0.718 -24.331 1.00 74.94 202 ARG A O 1
ATOM 1579 N N . GLY A 1 203 ? 14.269 -1.610 -22.296 1.00 78.06 203 GLY A N 1
ATOM 1580 C CA . GLY A 1 203 ? 13.922 -2.950 -22.722 1.00 78.06 203 GLY A CA 1
ATOM 1581 C C . GLY A 1 203 ? 14.054 -3.964 -21.612 1.00 78.06 203 GLY A C 1
ATOM 1582 O O . GLY A 1 203 ? 14.471 -3.660 -20.499 1.00 78.06 203 GLY A O 1
ATOM 1583 N N . ILE A 1 204 ? 13.680 -5.183 -21.954 1.00 86.06 204 ILE A N 1
ATOM 1584 C CA . ILE A 1 204 ? 13.834 -6.344 -21.103 1.00 86.06 204 ILE A CA 1
ATOM 1585 C C . ILE A 1 204 ? 14.439 -7.455 -21.959 1.00 86.06 204 ILE A C 1
ATOM 1587 O O . ILE A 1 204 ? 14.040 -7.641 -23.111 1.00 86.06 204 ILE A O 1
ATOM 1591 N N . THR A 1 205 ? 15.442 -8.148 -21.435 1.00 86.75 205 THR A N 1
ATOM 1592 C CA . THR A 1 205 ? 16.102 -9.257 -22.128 1.00 86.75 205 THR A CA 1
ATOM 1593 C C . THR A 1 205 ? 16.263 -10.438 -21.199 1.00 86.75 205 THR A C 1
ATOM 1595 O O . THR A 1 205 ? 16.525 -10.264 -20.017 1.00 86.75 205 THR A O 1
ATOM 1598 N N . THR A 1 206 ? 16.192 -11.649 -21.734 1.00 89.44 206 THR A N 1
ATOM 1599 C CA . THR A 1 206 ? 16.564 -12.869 -21.006 1.00 89.44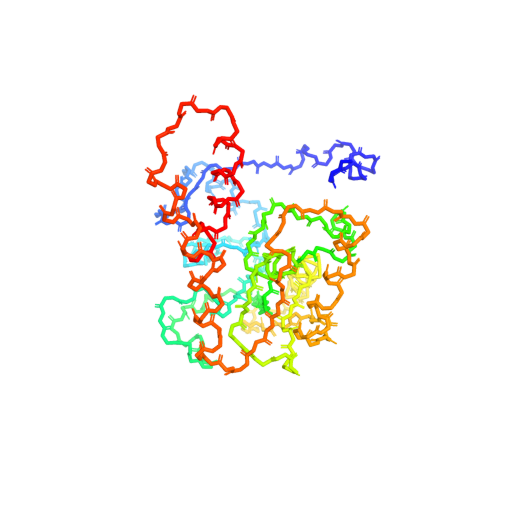 206 THR A CA 1
ATOM 1600 C C . THR A 1 206 ? 18.071 -13.137 -21.069 1.00 89.44 206 THR A C 1
ATOM 1602 O O . THR A 1 206 ? 18.585 -14.016 -20.380 1.00 89.44 206 THR A O 1
ATOM 1605 N N . ILE A 1 207 ? 18.801 -12.380 -21.895 1.00 90.88 207 ILE A N 1
ATOM 1606 C CA . ILE A 1 207 ? 20.213 -12.600 -22.192 1.00 90.88 207 ILE A CA 1
ATOM 1607 C C . ILE A 1 207 ? 21.081 -11.808 -21.208 1.00 90.88 207 ILE A C 1
ATOM 1609 O O . ILE A 1 207 ? 21.276 -10.600 -21.354 1.00 90.88 207 ILE A O 1
ATOM 1613 N N . ALA A 1 208 ? 21.665 -12.508 -20.235 1.00 89.50 208 ALA A N 1
ATOM 1614 C CA . ALA A 1 208 ? 22.465 -11.891 -19.175 1.00 89.50 208 ALA A CA 1
ATOM 1615 C C . ALA A 1 208 ? 23.671 -11.088 -19.696 1.00 89.50 208 ALA A C 1
ATOM 1617 O O . ALA A 1 208 ? 23.909 -9.978 -19.231 1.00 89.50 208 ALA A O 1
ATOM 1618 N N . TRP A 1 209 ? 24.419 -11.607 -20.677 1.00 90.50 209 TRP A N 1
ATOM 1619 C CA . TRP A 1 209 ? 25.600 -10.903 -21.200 1.00 90.50 209 TRP A CA 1
ATOM 1620 C C . TRP A 1 209 ? 25.225 -9.587 -21.894 1.00 90.50 209 TRP A C 1
ATOM 1622 O O . TRP A 1 209 ? 25.918 -8.584 -21.731 1.00 90.50 209 TRP A O 1
ATOM 1632 N N . LEU A 1 210 ? 24.112 -9.579 -22.634 1.00 87.50 210 LEU A N 1
ATOM 1633 C CA . LEU A 1 210 ? 23.600 -8.391 -23.308 1.00 87.50 210 LEU A CA 1
ATOM 1634 C C . LEU A 1 210 ? 23.181 -7.351 -22.272 1.00 87.50 210 LEU A C 1
ATOM 1636 O O . LEU A 1 210 ? 23.582 -6.198 -22.381 1.00 87.50 210 LEU A O 1
ATOM 1640 N N . HIS A 1 211 ? 22.439 -7.774 -21.244 1.00 86.94 211 HIS A N 1
ATOM 1641 C CA . HIS A 1 211 ? 22.065 -6.913 -20.125 1.00 86.94 211 HIS A CA 1
ATOM 1642 C C . HIS A 1 211 ? 23.293 -6.253 -19.482 1.00 86.94 211 HIS A C 1
ATOM 1644 O O . HIS A 1 211 ? 23.367 -5.029 -19.444 1.00 86.94 211 HIS A O 1
ATOM 1650 N N . TRP A 1 212 ? 24.298 -7.034 -19.073 1.00 87.88 212 TRP A N 1
ATOM 1651 C CA . TRP A 1 212 ? 25.505 -6.492 -18.437 1.00 87.88 212 TRP A CA 1
ATOM 1652 C C . TRP A 1 212 ? 26.328 -5.589 -19.356 1.00 87.88 212 TRP A C 1
ATOM 1654 O O . TRP A 1 212 ? 26.893 -4.603 -18.895 1.00 87.88 212 TRP A O 1
ATOM 1664 N N . THR A 1 213 ? 26.366 -5.886 -20.656 1.00 88.44 213 THR A N 1
ATOM 1665 C CA . THR A 1 213 ? 27.024 -5.020 -21.643 1.00 88.44 213 THR A CA 1
ATOM 1666 C C . THR A 1 213 ? 26.313 -3.668 -21.719 1.00 88.44 213 THR A C 1
ATOM 1668 O O . THR A 1 213 ? 26.957 -2.625 -21.656 1.00 88.44 213 THR A O 1
ATOM 1671 N N . VAL A 1 214 ? 24.979 -3.668 -21.799 1.00 84.94 214 VAL A N 1
ATOM 1672 C CA . VAL A 1 214 ? 24.175 -2.440 -21.845 1.00 84.94 214 VAL A CA 1
ATOM 1673 C C . VAL A 1 214 ? 24.329 -1.628 -20.554 1.00 84.94 214 VAL A C 1
ATOM 1675 O O . VAL A 1 214 ? 24.589 -0.431 -20.635 1.00 84.94 214 VAL A O 1
ATOM 1678 N N . VAL A 1 215 ? 24.253 -2.271 -19.385 1.00 83.38 215 VAL A N 1
ATOM 1679 C CA . VAL A 1 215 ? 24.457 -1.624 -18.074 1.00 83.38 215 VAL A CA 1
ATOM 1680 C C . VAL A 1 215 ? 25.855 -1.006 -17.971 1.00 83.38 215 VAL A C 1
ATOM 1682 O O . VAL A 1 215 ? 25.995 0.157 -17.594 1.00 83.38 215 VAL A O 1
ATOM 1685 N N . LEU A 1 216 ? 26.900 -1.736 -18.376 1.00 86.38 216 LEU A N 1
ATOM 1686 C CA . LEU A 1 216 ? 28.274 -1.237 -18.340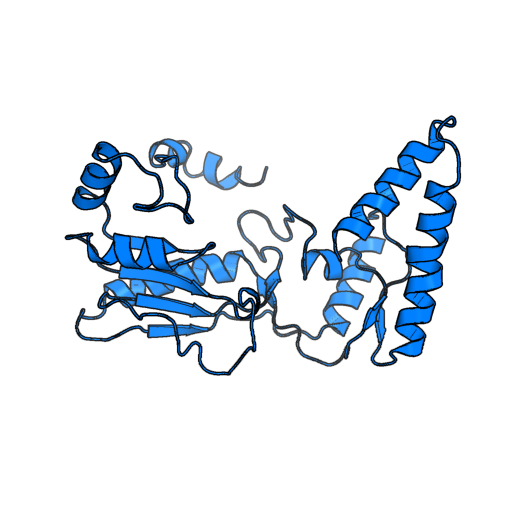 1.00 86.38 216 LEU A CA 1
ATOM 1687 C C . LEU A 1 216 ? 28.434 0.050 -19.161 1.00 86.38 216 LEU A C 1
ATOM 1689 O O . LEU A 1 216 ? 29.025 1.013 -18.678 1.00 86.38 216 LEU A O 1
ATOM 1693 N N . PHE A 1 217 ? 27.917 0.072 -20.392 1.00 85.38 217 PHE A N 1
ATOM 1694 C CA . PHE A 1 217 ? 28.117 1.194 -21.312 1.00 85.38 217 PHE A CA 1
ATOM 1695 C C . PHE A 1 217 ? 27.151 2.364 -21.102 1.00 85.38 217 PHE A C 1
ATOM 1697 O O . PHE A 1 217 ? 27.533 3.498 -21.386 1.00 85.38 217 PHE A O 1
ATOM 1704 N N . LEU A 1 218 ? 25.919 2.119 -20.645 1.00 78.75 218 LEU A N 1
ATOM 1705 C CA . LEU A 1 218 ? 24.892 3.161 -20.524 1.00 78.75 218 LEU A CA 1
ATOM 1706 C C . LEU A 1 218 ? 24.703 3.686 -19.101 1.00 78.75 218 LEU A C 1
ATOM 1708 O O . LEU A 1 218 ? 24.243 4.814 -18.946 1.00 78.75 218 LEU A O 1
ATOM 1712 N N . GLU A 1 219 ? 25.066 2.908 -18.081 1.00 78.56 219 GLU A N 1
ATOM 1713 C CA . GLU A 1 219 ? 24.896 3.300 -16.679 1.00 78.56 219 GLU A CA 1
ATOM 1714 C C . GLU A 1 219 ? 26.259 3.532 -16.014 1.00 78.56 219 GLU A C 1
ATOM 1716 O O . GLU A 1 219 ? 26.558 4.644 -15.577 1.00 78.56 219 GLU A O 1
ATOM 1721 N N . TRP A 1 220 ? 27.133 2.518 -15.988 1.00 82.69 220 TRP A N 1
ATOM 1722 C CA . TRP A 1 220 ? 28.373 2.576 -15.200 1.00 82.69 220 TRP A CA 1
ATOM 1723 C C . TRP A 1 220 ? 29.446 3.477 -15.809 1.00 82.69 220 TRP A C 1
ATOM 1725 O O . TRP A 1 220 ? 29.991 4.337 -15.120 1.00 82.69 220 TRP A O 1
ATOM 1735 N N . LEU A 1 221 ? 29.763 3.299 -17.092 1.00 84.94 221 LEU A N 1
ATOM 1736 C CA . LEU A 1 221 ? 30.830 4.048 -17.758 1.00 84.94 221 LEU A CA 1
ATOM 1737 C C . LEU A 1 221 ? 30.548 5.564 -17.783 1.00 84.94 221 LEU A C 1
ATOM 1739 O O . LEU A 1 221 ? 31.443 6.321 -17.403 1.00 84.94 221 LEU A O 1
ATOM 1743 N N . PRO A 1 222 ? 29.328 6.040 -18.112 1.00 80.31 222 PRO A N 1
ATOM 1744 C CA . PRO A 1 222 ? 28.986 7.456 -17.997 1.00 80.31 222 PRO A CA 1
ATOM 1745 C C . PRO A 1 222 ? 29.058 7.971 -16.556 1.00 80.31 222 PRO A C 1
ATOM 1747 O O . PRO A 1 222 ? 29.573 9.065 -16.339 1.00 80.31 222 PRO A O 1
ATOM 1750 N N . SER A 1 223 ? 28.606 7.185 -15.568 1.00 80.38 223 SER A N 1
ATOM 1751 C CA . SER A 1 223 ? 28.679 7.577 -14.153 1.00 80.38 223 SER A CA 1
ATOM 1752 C C . SER A 1 223 ? 30.122 7.778 -13.694 1.00 80.38 223 SER A C 1
ATOM 1754 O O . SER A 1 223 ? 30.441 8.815 -13.117 1.00 80.38 223 SER A O 1
ATOM 1756 N N . ILE A 1 224 ? 31.011 6.832 -14.010 1.00 84.12 224 ILE A N 1
ATOM 1757 C CA . ILE A 1 224 ? 32.437 6.916 -13.664 1.00 84.12 224 ILE A CA 1
ATOM 1758 C C . ILE A 1 224 ? 33.078 8.136 -14.337 1.00 84.12 224 ILE A C 1
ATOM 1760 O O . ILE A 1 224 ? 33.789 8.897 -13.681 1.00 84.12 224 ILE A O 1
ATOM 1764 N N . LEU A 1 225 ? 32.801 8.366 -15.625 1.00 83.81 225 LEU A N 1
ATOM 1765 C CA . LEU A 1 225 ? 33.314 9.536 -16.340 1.00 83.81 225 LEU A CA 1
ATOM 1766 C C . LEU A 1 225 ? 32.843 10.845 -15.692 1.00 83.81 225 LEU A C 1
ATOM 1768 O O . LEU A 1 225 ? 33.664 11.728 -15.446 1.00 83.81 225 LEU A O 1
ATOM 1772 N N . CYS A 1 226 ? 31.556 10.960 -15.354 1.00 77.62 226 CYS A N 1
ATOM 1773 C CA . CYS A 1 226 ? 31.009 12.139 -14.683 1.00 77.62 226 CYS A CA 1
ATOM 1774 C C . CYS A 1 226 ? 31.641 12.394 -13.310 1.00 77.62 226 CYS A C 1
ATOM 1776 O O . CYS A 1 226 ? 31.850 13.556 -12.956 1.00 77.62 226 CYS A O 1
ATOM 1778 N N . ASP A 1 227 ? 31.968 11.344 -12.554 1.00 77.06 227 ASP A N 1
ATOM 1779 C CA . ASP A 1 227 ? 32.614 11.482 -11.249 1.00 77.06 227 ASP A CA 1
ATOM 1780 C C . ASP A 1 227 ? 34.077 11.919 -11.344 1.00 77.06 227 ASP A C 1
ATOM 1782 O O . ASP A 1 227 ? 34.537 12.674 -10.488 1.00 77.06 227 ASP A O 1
ATOM 1786 N N . THR A 1 228 ? 34.778 11.533 -12.413 1.00 80.62 228 THR A N 1
ATOM 1787 C CA . THR A 1 228 ? 36.175 11.937 -12.657 1.00 80.62 228 THR A CA 1
ATOM 1788 C C . THR A 1 228 ? 36.349 13.374 -13.169 1.00 80.62 228 THR A C 1
ATOM 1790 O O . THR A 1 228 ? 37.468 13.886 -13.146 1.00 80.62 228 THR A O 1
ATOM 1793 N N . ILE A 1 229 ? 35.277 14.053 -13.603 1.00 78.38 229 ILE A N 1
ATOM 1794 C CA . ILE A 1 229 ? 35.323 15.446 -14.084 1.00 78.38 229 ILE A CA 1
ATOM 1795 C C . ILE A 1 229 ? 35.139 16.422 -12.897 1.00 78.38 229 ILE A C 1
ATOM 1797 O O . ILE A 1 229 ? 34.099 16.365 -12.226 1.00 78.38 229 ILE A O 1
ATOM 1801 N N . PRO A 1 230 ? 36.094 17.347 -12.639 1.00 59.41 230 PRO A N 1
ATOM 1802 C CA . PRO A 1 230 ? 35.970 18.375 -11.601 1.00 59.41 230 PRO A CA 1
ATOM 1803 C C . PRO A 1 230 ? 34.781 19.318 -11.853 1.00 59.41 230 PRO A C 1
ATOM 1805 O O . PRO A 1 230 ? 34.519 19.732 -12.981 1.00 59.41 230 PRO A O 1
ATOM 1808 N N . SER A 1 231 ? 34.054 19.670 -10.792 1.00 56.19 231 SER A N 1
ATOM 1809 C CA . SER A 1 231 ? 32.733 20.319 -10.812 1.00 56.19 231 SER A CA 1
ATOM 1810 C C . SER A 1 231 ? 32.711 21.827 -11.120 1.00 56.19 231 SER A C 1
ATOM 1812 O O . SER A 1 231 ? 31.785 22.510 -10.688 1.00 56.19 231 SER A O 1
ATOM 1814 N N . ASP A 1 232 ? 33.673 22.360 -11.871 1.00 53.62 232 ASP A N 1
ATOM 1815 C CA . ASP A 1 232 ? 33.804 23.815 -12.083 1.00 53.62 232 ASP A CA 1
ATOM 1816 C C . ASP A 1 232 ? 33.004 24.357 -13.283 1.00 53.62 232 ASP A C 1
ATOM 1818 O O . ASP A 1 232 ? 33.136 25.519 -13.663 1.00 53.62 232 ASP A O 1
ATOM 1822 N N . SER A 1 233 ? 32.119 23.551 -13.876 1.00 52.59 233 SER A N 1
ATOM 1823 C CA . SER A 1 233 ? 31.213 23.990 -14.944 1.00 52.59 233 SER A CA 1
ATOM 1824 C C . SER A 1 233 ? 29.749 23.776 -14.552 1.00 52.59 233 SER A C 1
ATOM 1826 O O . SER A 1 233 ? 29.335 22.691 -14.145 1.00 52.59 233 SER A O 1
ATOM 1828 N N . PHE A 1 234 ? 28.944 24.834 -14.683 1.00 47.28 234 PHE A N 1
ATOM 1829 C CA . PHE A 1 234 ? 27.521 24.883 -14.313 1.00 47.28 234 PHE A CA 1
ATOM 1830 C C . PHE A 1 234 ? 26.675 23.788 -15.008 1.00 47.28 234 PHE A C 1
ATOM 1832 O O . PHE A 1 234 ? 25.657 23.350 -14.475 1.00 47.28 234 PHE A O 1
ATOM 1839 N N . GLU A 1 235 ? 27.131 23.273 -16.157 1.00 49.38 235 GLU A N 1
ATOM 1840 C CA . GLU A 1 235 ? 26.496 22.167 -16.889 1.00 49.38 235 GLU A CA 1
ATOM 1841 C C . GLU A 1 235 ? 26.693 20.792 -16.223 1.00 49.38 235 GLU A C 1
ATOM 1843 O O . GLU A 1 235 ? 25.784 19.959 -16.265 1.00 49.38 235 GLU A O 1
ATOM 1848 N N . ALA A 1 236 ? 27.812 20.555 -15.525 1.00 45.66 236 ALA A N 1
ATOM 1849 C CA . ALA A 1 236 ? 28.106 19.275 -14.866 1.00 45.66 236 ALA A CA 1
ATOM 1850 C C . ALA A 1 236 ? 27.132 18.954 -13.713 1.00 45.66 236 ALA A C 1
ATOM 1852 O O . ALA A 1 236 ? 26.890 17.789 -13.393 1.00 45.66 236 ALA A O 1
ATOM 1853 N N . HIS A 1 237 ? 26.517 19.979 -13.117 1.00 44.16 237 HIS A N 1
ATOM 1854 C CA . HIS A 1 237 ? 25.519 19.824 -12.055 1.00 44.16 237 HIS A CA 1
ATOM 1855 C C . HIS A 1 237 ? 24.184 19.243 -12.556 1.00 44.16 237 HIS A C 1
ATOM 1857 O O . HIS A 1 237 ? 23.512 18.523 -11.815 1.00 44.16 237 HIS A O 1
ATOM 1863 N N . SER A 1 238 ? 23.801 19.524 -13.807 1.00 41.91 238 SER A N 1
ATOM 1864 C CA . SER A 1 238 ? 22.565 19.007 -14.414 1.00 41.91 238 SER A CA 1
ATOM 1865 C C . SER A 1 238 ? 22.694 17.519 -14.763 1.00 41.91 238 SER A C 1
ATOM 1867 O O . SER A 1 238 ? 21.831 16.712 -14.415 1.00 41.91 238 SER A O 1
ATOM 1869 N N . TRP A 1 239 ? 23.835 17.130 -15.345 1.00 44.28 239 TRP A N 1
ATOM 1870 C CA . TRP A 1 239 ? 24.145 15.737 -15.684 1.00 44.28 239 TRP A CA 1
ATOM 1871 C C . TRP A 1 239 ? 24.314 14.850 -14.448 1.00 44.28 239 TRP A C 1
ATOM 1873 O O . TRP A 1 239 ? 23.759 13.752 -14.408 1.00 44.28 239 TRP A O 1
ATOM 1883 N N . ARG A 1 240 ? 24.978 15.350 -13.393 1.00 46.25 240 ARG A N 1
ATOM 1884 C CA . ARG A 1 240 ? 25.079 14.631 -12.112 1.00 46.25 240 ARG A CA 1
ATOM 1885 C C . ARG A 1 240 ? 23.700 14.360 -11.499 1.00 46.25 240 ARG A C 1
ATOM 1887 O O . ARG A 1 240 ? 23.469 13.253 -11.037 1.00 46.25 240 ARG A O 1
ATOM 1894 N N . LYS A 1 241 ? 22.743 15.296 -11.550 1.00 41.47 241 LYS A N 1
ATOM 1895 C CA . LYS A 1 241 ? 21.376 15.059 -11.034 1.00 41.47 241 LYS A CA 1
ATOM 1896 C C . LYS A 1 241 ? 20.590 14.017 -11.839 1.00 41.47 241 LYS A C 1
ATOM 1898 O O . LYS A 1 241 ? 19.830 13.261 -11.237 1.00 41.47 241 LYS A O 1
ATOM 1903 N N . LEU A 1 242 ? 20.788 13.950 -13.158 1.00 41.84 242 LEU A N 1
ATOM 1904 C CA . LEU A 1 242 ? 20.152 12.941 -14.016 1.00 41.84 242 LEU A CA 1
ATOM 1905 C C . LEU A 1 242 ? 20.681 11.525 -13.732 1.00 41.84 242 LEU A C 1
ATOM 1907 O O . LEU A 1 242 ? 19.892 10.591 -13.638 1.00 41.84 242 LEU A O 1
ATOM 1911 N N . LEU A 1 243 ? 21.999 11.381 -13.556 1.00 40.44 243 LEU A N 1
ATOM 1912 C CA . LEU A 1 243 ? 22.659 10.098 -13.277 1.00 40.44 243 LEU A CA 1
ATOM 1913 C C . LEU A 1 243 ? 22.478 9.635 -11.817 1.00 40.44 243 LEU A C 1
ATOM 1915 O O . LEU A 1 243 ? 22.193 8.463 -11.567 1.00 40.44 243 LEU A O 1
ATOM 1919 N N . ILE A 1 244 ? 22.541 10.546 -10.838 1.00 40.06 244 ILE A N 1
ATOM 1920 C CA . ILE A 1 244 ? 22.397 10.216 -9.404 1.00 40.06 244 ILE A CA 1
ATOM 1921 C C . ILE A 1 244 ? 20.969 9.760 -9.051 1.00 40.06 244 ILE A C 1
ATOM 1923 O O . ILE A 1 244 ? 20.805 8.873 -8.207 1.00 40.06 244 ILE A O 1
ATOM 1927 N N . CYS A 1 245 ? 19.934 10.279 -9.728 1.00 32.25 245 CYS A N 1
ATOM 1928 C CA . CYS A 1 245 ? 18.560 9.783 -9.551 1.00 32.25 245 CYS A CA 1
ATOM 1929 C C . CYS A 1 245 ? 18.411 8.297 -9.925 1.00 32.25 245 CYS A C 1
ATOM 1931 O O . CYS A 1 245 ? 17.479 7.643 -9.468 1.00 32.25 245 CYS A O 1
ATOM 1933 N N . THR A 1 246 ? 19.328 7.752 -10.726 1.00 38.56 246 THR A N 1
ATOM 1934 C CA . THR A 1 246 ? 19.212 6.399 -11.285 1.00 38.56 246 THR A CA 1
ATOM 1935 C C . THR A 1 246 ? 20.105 5.366 -10.598 1.00 38.56 246 THR A C 1
ATOM 1937 O O . THR A 1 246 ? 19.660 4.239 -10.408 1.00 38.56 246 THR A O 1
ATOM 1940 N N . CYS A 1 247 ? 21.282 5.750 -10.087 1.00 30.38 247 CYS A N 1
ATOM 1941 C CA . CYS A 1 247 ? 22.104 4.855 -9.255 1.00 30.38 247 CYS A CA 1
ATOM 1942 C C . CYS A 1 247 ? 21.486 4.567 -7.875 1.00 30.38 247 CYS A C 1
ATOM 1944 O O . CYS A 1 247 ? 21.781 3.540 -7.278 1.00 30.38 247 CYS A O 1
ATOM 1946 N N . SER A 1 248 ? 20.602 5.437 -7.374 1.00 25.34 248 SER A N 1
ATOM 1947 C CA . SER A 1 248 ? 19.944 5.257 -6.066 1.00 25.34 248 SER A CA 1
ATOM 1948 C C . SER A 1 248 ? 18.758 4.272 -6.097 1.00 25.34 248 SER A C 1
ATOM 1950 O O . SER A 1 248 ? 18.059 4.122 -5.097 1.00 25.34 248 SER A O 1
ATOM 1952 N N . SER A 1 249 ? 18.499 3.645 -7.252 1.00 29.86 249 SER A N 1
ATOM 1953 C CA . SER A 1 249 ? 17.375 2.722 -7.490 1.00 29.86 249 SER A CA 1
ATOM 1954 C C . SER A 1 249 ? 17.797 1.250 -7.616 1.00 29.86 249 SER A C 1
ATOM 1956 O O . SER A 1 249 ? 16.946 0.416 -7.929 1.00 29.86 249 SER A O 1
ATOM 1958 N N . VAL A 1 250 ? 19.085 0.948 -7.410 1.00 29.20 250 VAL A N 1
ATOM 1959 C CA . VAL A 1 250 ? 19.647 -0.414 -7.370 1.00 29.20 250 VAL A CA 1
ATOM 1960 C C . VAL A 1 250 ? 19.766 -0.881 -5.925 1.00 29.20 250 VAL A C 1
ATOM 1962 O O . VAL A 1 250 ? 20.244 -0.079 -5.092 1.00 29.20 250 VAL A O 1
#

Foldseek 3Di:
DQCVVVCVVPVCPCVPDDDFDADPVDALRRGDPVVLVVCLVDPAEAEAEDDDCQRVLVSLLSRPNHLEYFHEDELVPDPDDRDPDPPPDPQRLWLYEYEYAYAEAAACPPPHHRDDPDCADVNVLLQAQFEAADDQADWDSYAYVVQSVVCSVVSRVVSSPDDSPDGYDYHYTDGPGDGNNVSNVVSLVVCVVPPDLYLNDHYYHNDPVVRVVRCVVRQVVVQVVLVPDDPPDPVSVVVCVSNVSRVVHD

pLDDT: mean 79.92, std 16.71, range [25.34, 96.38]